Protein AF-A0A6C0F734-F1 (afdb_monomer_lite)

Secondary structure (DSSP, 8-state):
-HHHHHHHTT-B-S-GGG--EEETTS-EE---HHHHHHHHHHHHHHHHTT----EEEE-STTEEEEEEEEE-S-S--HHHHHHHHHHH-----EEEEESSSS-EEEEEEEEEEHHHHHHHHHHHHHHS-GGGGGGB--GGGTSEEEPTTPPPEETTEE----EEETTS-TTSPPPHHHHHHH--EEEE----------HHHHHHHHHHHHHHH-GGGGG---EEEEE-TTS-EEEEES--EETTTTEE-SS--EEEEE-TT-EEEEEE-------TT-SSS-TTT--PPPEEPPTT------

Organism: NCBI:txid1070528

Sequence (302 aa):
MFKKFCASNNLFTKNASTSTHLFMDGGILSVPNDKLVLFYHQYIQYINQGEQISLIEKLGHNCTMRFFLDIDNTNNIDDILTAANNIMKITTPYIYTSSDSNGFHIIYNVQFTCDECISTCKQIIDMLPIHRKHCIDISVYKTGIRMIYSDKFTNGSWQNRWYIPIKSSISDKLTLDDFRHSIVRIFTINTSLSSTSNSLTFHSDILKYLTKIHPKYSEISSIKIKSFNNGIKCLSVDSKFCTNINDEHKNNHVYFVINSHNELYQKCFSHNYKISGRIHCYCHQYKSKPIQLPKLLDVHSS

pLDDT: mean 85.81, std 15.39, range [26.2, 98.25]

Foldseek 3Di:
DLVVVCVVVVFFDPDPLQFFKAFLLGTTGRADPVCPVVNLVVVLVCLLVVDAGAMFGFAEQQFKWFQKWKFFDAQDCPLLLVLLCVLVVDNDWFKKQKPPGRIIMTTHRDIDGLVRNLVSLVSSLVSDDPVRSVGTDNCCNRTGGIQASHFDDDPNDTPRMGIDGPPDDPPDRDDPVRRVSRGTTDAGRPPPPDDDDDPPVLVVVVLVQVVVLPVVSVPWPDWAWDADRQRKIKTWTPFQQDPQLNGGDPPWGKIWIQHPQRWIWIATPDPPQDCPSGDPHDRNPDIGDTDHDDPVSPPPHD

InterPro domains:
  IPR056443 C962R-like, N-terminal AEP domain [PF23162] (20-152)

Structure (mmCIF, N/CA/C/O backbone):
data_AF-A0A6C0F734-F1
#
_entry.id   AF-A0A6C0F734-F1
#
loop_
_atom_site.group_PDB
_atom_site.id
_atom_site.type_symbol
_atom_site.label_atom_id
_atom_site.label_alt_id
_atom_site.label_comp_id
_atom_site.label_asym_id
_atom_site.label_entity_id
_atom_site.label_seq_id
_atom_site.pdbx_PDB_ins_code
_atom_site.Cartn_x
_atom_site.Cartn_y
_atom_site.Cartn_z
_atom_site.occupancy
_atom_site.B_iso_or_equiv
_atom_site.auth_seq_id
_atom_site.auth_comp_id
_atom_site.auth_asym_id
_atom_site.auth_atom_id
_atom_site.pdbx_PDB_model_num
ATOM 1 N N . MET A 1 1 ? 3.010 17.144 15.656 1.00 92.62 1 MET A N 1
ATOM 2 C CA . MET A 1 1 ? 1.608 16.971 16.083 1.00 92.62 1 MET A CA 1
ATOM 3 C C . MET A 1 1 ? 1.036 15.630 15.628 1.00 92.62 1 MET A C 1
ATOM 5 O O . MET A 1 1 ? 0.333 15.009 16.421 1.00 92.62 1 MET A O 1
ATOM 9 N N . PHE A 1 2 ? 1.407 15.104 14.461 1.00 97.56 2 PHE A N 1
ATOM 10 C CA . PHE A 1 2 ? 0.962 13.792 13.977 1.00 97.56 2 PHE A CA 1
ATOM 11 C C . PHE A 1 2 ? 1.272 12.626 14.936 1.00 97.56 2 PHE A C 1
ATOM 13 O O . PHE A 1 2 ? 0.398 11.810 15.233 1.00 97.56 2 PHE A O 1
ATOM 20 N N . LYS A 1 3 ? 2.477 12.576 15.526 1.00 97.00 3 LYS A N 1
ATOM 21 C CA . LYS A 1 3 ? 2.801 11.579 16.570 1.00 97.00 3 LYS A CA 1
ATOM 22 C C . LYS A 1 3 ? 1.892 11.688 17.798 1.00 97.00 3 LYS A C 1
ATOM 24 O O . LYS A 1 3 ? 1.482 10.668 18.343 1.00 97.00 3 LYS A O 1
ATOM 29 N N . LYS A 1 4 ? 1.527 12.907 18.215 1.00 97.00 4 LYS A N 1
ATOM 30 C CA . LYS A 1 4 ? 0.572 13.114 19.319 1.00 97.00 4 LYS A CA 1
ATOM 31 C C . LYS A 1 4 ? -0.813 12.588 18.937 1.00 97.00 4 LYS A C 1
ATOM 33 O O . LYS A 1 4 ? -1.408 11.869 19.727 1.00 97.00 4 LYS A O 1
ATOM 38 N N . PHE A 1 5 ? -1.278 12.857 17.713 1.00 97.69 5 PHE A N 1
ATOM 39 C CA . PHE A 1 5 ? -2.510 12.267 17.179 1.00 97.69 5 PHE A CA 1
ATOM 40 C C . PHE A 1 5 ? -2.473 10.728 17.221 1.00 97.69 5 PHE A C 1
ATOM 42 O O . PHE A 1 5 ? -3.423 10.108 17.704 1.00 97.69 5 PHE A O 1
ATOM 49 N N . CYS A 1 6 ? -1.366 10.110 16.793 1.00 97.50 6 CYS A N 1
ATOM 50 C CA . CYS A 1 6 ? -1.197 8.655 16.835 1.00 97.50 6 CYS A CA 1
ATOM 51 C C . CYS A 1 6 ? -1.266 8.102 18.268 1.00 97.50 6 CYS A C 1
ATOM 53 O O . CYS A 1 6 ? -1.892 7.066 18.498 1.00 97.50 6 CYS A O 1
ATOM 55 N N . ALA A 1 7 ? -0.661 8.801 19.234 1.00 96.00 7 ALA A N 1
ATOM 56 C CA . ALA A 1 7 ? -0.714 8.438 20.648 1.00 96.00 7 ALA A CA 1
ATOM 57 C C . ALA A 1 7 ? -2.136 8.542 21.209 1.00 96.00 7 ALA A C 1
ATOM 59 O O . ALA A 1 7 ? -2.642 7.563 21.751 1.00 96.00 7 ALA A O 1
ATOM 60 N N . SER A 1 8 ? -2.820 9.669 20.992 1.00 95.50 8 SER A N 1
ATOM 61 C CA . SER A 1 8 ? -4.198 9.881 21.457 1.00 95.50 8 SER A CA 1
ATOM 62 C C . SER A 1 8 ? -5.204 8.894 20.855 1.00 95.50 8 SER A C 1
ATOM 64 O O . SER A 1 8 ? -6.259 8.662 21.436 1.00 95.50 8 SER A O 1
ATOM 66 N N . ASN A 1 9 ? -4.885 8.289 19.706 1.00 91.94 9 ASN A N 1
ATOM 67 C CA . ASN A 1 9 ? -5.723 7.286 19.044 1.00 91.94 9 ASN A CA 1
ATOM 68 C C . ASN A 1 9 ? -5.302 5.835 19.325 1.00 91.94 9 ASN A C 1
ATOM 70 O O . ASN A 1 9 ? -5.865 4.919 18.713 1.00 91.94 9 ASN A O 1
ATOM 74 N N . ASN A 1 10 ? -4.363 5.616 20.255 1.00 92.75 10 ASN A N 1
ATOM 75 C CA . ASN A 1 10 ? -3.833 4.305 20.637 1.00 92.75 10 ASN A CA 1
ATOM 76 C C . ASN A 1 10 ? -3.264 3.512 19.446 1.00 92.75 10 ASN A C 1
ATOM 78 O O . ASN A 1 10 ? -3.512 2.316 19.318 1.00 92.75 10 ASN A O 1
ATOM 82 N N . LEU A 1 11 ? -2.539 4.186 18.546 1.00 94.44 11 LEU A N 1
ATOM 83 C CA . LEU A 1 11 ? -1.952 3.556 17.355 1.00 94.44 11 LEU A CA 1
ATOM 84 C C . LEU A 1 11 ? -0.531 3.031 17.592 1.00 94.44 11 LEU A C 1
ATOM 86 O O . LEU A 1 11 ? -0.046 2.213 16.815 1.00 94.44 11 LEU A O 1
ATOM 90 N N . PHE A 1 12 ? 0.163 3.489 18.637 1.00 96.38 12 PHE A N 1
ATOM 91 C CA . PHE A 1 12 ? 1.492 2.969 18.964 1.00 96.38 12 PHE A CA 1
ATOM 92 C C . PHE A 1 12 ? 1.418 1.532 19.470 1.00 96.38 12 PHE A C 1
ATOM 94 O O . PHE A 1 12 ? 0.533 1.163 20.237 1.00 96.38 12 PHE A O 1
ATOM 101 N N . THR A 1 13 ? 2.400 0.730 19.076 1.00 91.81 13 THR A N 1
ATOM 102 C CA . THR A 1 13 ? 2.546 -0.649 19.533 1.00 91.81 13 THR A CA 1
ATOM 103 C C . THR A 1 13 ? 3.997 -0.949 19.877 1.00 91.81 13 THR A C 1
ATOM 105 O O . THR A 1 13 ? 4.921 -0.367 19.313 1.00 91.81 13 THR A O 1
ATOM 108 N N . LYS A 1 14 ? 4.202 -1.895 20.795 1.00 90.50 14 LYS A N 1
ATOM 109 C CA . LYS A 1 14 ? 5.511 -2.525 21.026 1.00 90.50 14 LYS A CA 1
ATOM 110 C C . LYS A 1 14 ? 5.681 -3.807 20.209 1.00 90.50 14 LYS A C 1
ATOM 112 O O . LYS A 1 14 ? 6.783 -4.333 20.117 1.00 90.50 14 LYS A O 1
ATOM 117 N N . ASN A 1 15 ? 4.597 -4.318 19.623 1.00 85.88 15 ASN A N 1
ATOM 118 C CA . ASN A 1 15 ? 4.615 -5.568 18.885 1.00 85.88 15 ASN A CA 1
ATOM 119 C C . ASN A 1 15 ? 4.979 -5.330 17.412 1.00 85.88 15 ASN A C 1
ATOM 121 O O . ASN A 1 15 ? 4.160 -4.873 16.608 1.00 85.88 15 ASN A O 1
ATOM 125 N N . ALA A 1 16 ? 6.214 -5.689 17.060 1.00 83.06 16 ALA A N 1
ATOM 126 C CA . ALA A 1 16 ? 6.728 -5.574 15.703 1.00 83.06 16 ALA A CA 1
ATOM 127 C C . ALA A 1 16 ? 5.986 -6.472 14.695 1.00 83.06 16 ALA A C 1
ATOM 129 O O . ALA A 1 16 ? 5.882 -6.089 13.529 1.00 83.06 16 ALA A O 1
ATOM 130 N N . SER A 1 17 ? 5.433 -7.621 15.106 1.00 79.62 17 SER A N 1
ATOM 131 C CA . SER A 1 17 ? 4.771 -8.554 14.178 1.00 79.62 17 SER A CA 1
ATOM 132 C C . SER A 1 17 ? 3.419 -8.043 13.678 1.00 79.62 17 SER A C 1
ATOM 134 O O . SER A 1 17 ? 3.025 -8.343 12.555 1.00 79.62 17 SER A O 1
ATOM 136 N N . THR A 1 18 ? 2.741 -7.222 14.482 1.00 81.50 18 THR A N 1
ATOM 137 C CA . THR A 1 18 ? 1.454 -6.592 14.138 1.00 81.50 18 THR A CA 1
ATOM 138 C C . THR A 1 18 ? 1.611 -5.181 13.582 1.00 81.50 18 THR A C 1
ATOM 140 O O . THR A 1 18 ? 0.622 -4.493 13.348 1.00 81.50 18 THR A O 1
ATOM 143 N N . SER A 1 19 ? 2.844 -4.695 13.450 1.00 90.44 19 SER A N 1
ATOM 144 C CA . SER A 1 19 ? 3.074 -3.319 13.032 1.00 90.44 19 SER A CA 1
ATOM 145 C C . SER A 1 19 ? 2.762 -3.108 11.551 1.00 90.44 19 SER A C 1
ATOM 147 O O . SER A 1 19 ? 2.947 -3.983 10.707 1.00 90.44 19 SER A O 1
ATOM 149 N N . THR A 1 20 ? 2.250 -1.922 11.256 1.00 92.75 20 THR A N 1
ATOM 150 C CA . THR A 1 20 ? 1.790 -1.496 9.926 1.00 92.75 20 THR A CA 1
ATOM 151 C C . THR A 1 20 ? 2.600 -0.323 9.403 1.00 92.75 20 THR A C 1
ATOM 153 O O . THR A 1 20 ? 2.735 -0.184 8.196 1.00 92.75 20 THR A O 1
ATOM 156 N N . HIS A 1 21 ? 3.163 0.494 10.298 1.00 96.06 21 HIS A N 1
ATOM 157 C CA . HIS A 1 21 ? 4.002 1.631 9.944 1.00 96.06 21 HIS A CA 1
ATOM 158 C C . HIS A 1 21 ? 5.151 1.778 10.943 1.00 96.06 21 HIS A C 1
ATOM 160 O O . HIS A 1 21 ? 5.034 1.380 12.109 1.00 96.06 21 HIS A O 1
ATOM 166 N N . LEU A 1 22 ? 6.253 2.359 10.483 1.00 96.50 22 LEU A N 1
ATOM 167 C CA . LEU A 1 22 ? 7.452 2.622 11.272 1.00 96.50 22 LEU A CA 1
ATOM 168 C C . LEU A 1 22 ? 7.836 4.089 11.140 1.00 96.50 22 LEU A C 1
ATOM 170 O O . LEU A 1 22 ? 7.892 4.614 10.033 1.00 96.50 22 LEU A O 1
ATOM 174 N N . PHE A 1 23 ? 8.138 4.732 12.260 1.00 97.38 23 PHE A N 1
ATOM 175 C CA . PHE A 1 23 ? 8.776 6.038 12.244 1.00 97.38 23 PHE A CA 1
ATOM 176 C C . PHE A 1 23 ? 10.289 5.876 12.087 1.00 97.38 23 PHE A C 1
ATOM 178 O O . PHE A 1 23 ? 10.897 5.080 12.807 1.00 97.38 23 PHE A O 1
ATOM 185 N N . MET A 1 24 ? 10.909 6.631 11.176 1.00 95.75 24 MET A N 1
ATOM 186 C CA . MET A 1 24 ? 12.366 6.556 10.968 1.00 95.75 24 MET A CA 1
ATOM 187 C C . MET A 1 24 ? 13.144 7.194 12.126 1.00 95.75 24 MET A C 1
ATOM 189 O O . MET A 1 24 ? 14.261 6.785 12.425 1.00 95.75 24 MET A O 1
ATOM 193 N N . ASP A 1 25 ? 12.535 8.158 12.813 1.00 94.38 25 ASP A N 1
ATOM 194 C CA . ASP A 1 25 ? 13.024 8.775 14.051 1.00 94.38 25 ASP A CA 1
ATOM 195 C C . ASP A 1 25 ? 12.573 8.017 15.319 1.00 94.38 25 ASP A C 1
ATOM 197 O O . ASP A 1 25 ? 12.659 8.533 16.433 1.00 94.38 25 ASP A O 1
ATOM 201 N N . GLY A 1 26 ? 12.084 6.784 15.163 1.00 92.50 26 GLY A N 1
ATOM 202 C CA . GLY A 1 26 ? 11.700 5.905 16.261 1.00 92.50 26 GLY A CA 1
ATOM 203 C C . GLY A 1 26 ? 10.207 5.935 16.593 1.00 92.50 26 GLY A C 1
ATOM 204 O O . GLY A 1 26 ? 9.549 6.979 16.659 1.00 92.50 26 GLY A O 1
ATOM 205 N N . GLY A 1 27 ? 9.670 4.739 16.835 1.00 94.44 27 GLY A N 1
ATOM 206 C CA . GLY A 1 27 ? 8.254 4.495 17.091 1.00 94.44 27 GLY A CA 1
ATOM 207 C C . GLY A 1 27 ? 7.658 3.519 16.081 1.00 94.44 27 GLY A C 1
ATOM 208 O O . GLY A 1 27 ? 8.001 3.520 14.902 1.00 94.44 27 GLY A O 1
ATOM 209 N N . ILE A 1 28 ? 6.757 2.667 16.556 1.00 95.75 28 ILE A N 1
ATOM 210 C CA . ILE A 1 28 ? 6.129 1.614 15.758 1.00 95.75 28 ILE A CA 1
ATOM 211 C C . ILE A 1 28 ? 4.619 1.767 15.902 1.00 95.75 28 ILE A C 1
ATOM 213 O O . ILE A 1 28 ? 4.116 1.912 17.019 1.00 95.75 28 ILE A O 1
ATOM 217 N N . LEU A 1 29 ? 3.898 1.733 14.781 1.00 96.12 29 LEU A N 1
ATOM 218 C CA . LEU A 1 29 ? 2.445 1.862 14.759 1.00 96.12 29 LEU A CA 1
ATOM 219 C C . LEU A 1 29 ? 1.768 0.569 14.303 1.00 96.12 29 LEU A C 1
ATOM 221 O O . LEU A 1 29 ? 2.202 -0.083 13.352 1.00 96.12 29 LEU A O 1
ATOM 225 N N . SER A 1 30 ? 0.645 0.246 14.933 1.00 92.94 30 SER A N 1
ATOM 226 C CA . SER A 1 30 ? -0.363 -0.682 14.431 1.00 92.94 30 SER A CA 1
ATOM 227 C C . SER A 1 30 ? -1.627 0.127 14.169 1.00 92.94 30 SER A C 1
ATOM 229 O O . SER A 1 30 ? -2.250 0.616 15.109 1.00 92.94 30 SER A O 1
ATOM 231 N N . VAL A 1 31 ? -1.963 0.330 12.895 1.00 87.94 31 VAL A N 1
ATOM 232 C CA . VAL A 1 31 ? -3.137 1.096 12.475 1.00 87.94 31 VAL A CA 1
ATOM 233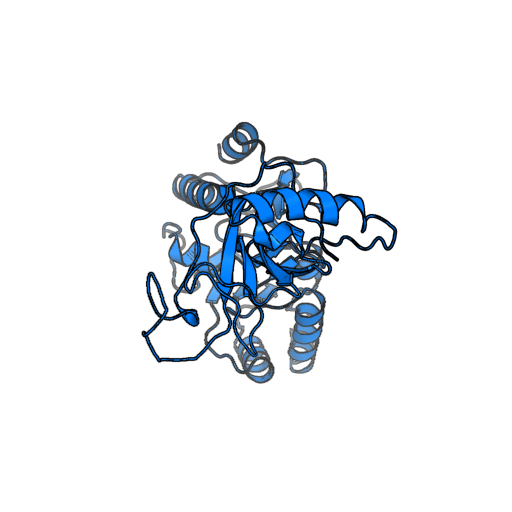 C C . VAL A 1 31 ? -4.231 0.106 12.069 1.00 87.94 31 VAL A C 1
ATOM 235 O O . VAL A 1 31 ? -4.086 -0.566 11.047 1.00 87.94 31 VAL A O 1
ATOM 238 N N . PRO A 1 32 ? -5.311 -0.020 12.859 1.00 80.12 32 PRO A N 1
ATOM 239 C CA . PRO A 1 32 ? -6.442 -0.880 12.527 1.00 80.12 32 PRO A CA 1
ATOM 240 C C . PRO A 1 32 ? -7.165 -0.434 11.252 1.00 80.12 32 PRO A C 1
ATOM 242 O O . PRO A 1 32 ? -7.222 0.760 10.952 1.00 80.12 32 PRO A O 1
ATOM 245 N N . ASN A 1 33 ? -7.781 -1.381 10.539 1.00 73.38 33 ASN A N 1
ATOM 246 C CA . ASN A 1 33 ? -8.467 -1.110 9.269 1.00 73.38 33 ASN A CA 1
ATOM 247 C C . ASN A 1 33 ? -9.580 -0.054 9.388 1.00 73.38 33 ASN A C 1
ATOM 249 O O . ASN A 1 33 ? -9.725 0.784 8.503 1.00 73.38 33 ASN A O 1
ATOM 253 N N . ASP A 1 34 ? -10.329 -0.051 10.491 1.00 74.25 34 ASP A N 1
ATOM 254 C CA . ASP A 1 34 ? -11.385 0.926 10.783 1.00 74.25 34 ASP A CA 1
ATOM 255 C C . ASP A 1 34 ? -10.844 2.342 11.046 1.00 74.25 34 ASP A C 1
ATOM 257 O O . ASP A 1 34 ? -11.580 3.320 10.923 1.00 74.25 34 ASP A O 1
ATOM 261 N N . LYS A 1 35 ? -9.548 2.469 11.354 1.00 79.38 35 LYS A N 1
ATOM 262 C CA . LYS A 1 35 ? -8.867 3.750 11.581 1.00 79.38 35 LYS A CA 1
ATOM 263 C C . LYS A 1 35 ? -7.983 4.196 10.417 1.00 79.38 35 LYS A C 1
ATOM 265 O O . LYS A 1 35 ? -7.510 5.330 10.455 1.00 79.38 35 LYS A O 1
ATOM 270 N N . LEU A 1 36 ? -7.771 3.367 9.387 1.00 83.31 36 LEU A N 1
ATOM 271 C CA . LEU A 1 36 ? -6.872 3.680 8.264 1.00 83.31 36 LEU A CA 1
ATOM 272 C C . LEU A 1 36 ? -7.260 4.974 7.548 1.00 83.31 36 LEU A C 1
ATOM 274 O O . LEU A 1 36 ? -6.415 5.839 7.351 1.00 83.31 36 LEU A O 1
ATOM 278 N N . VAL A 1 37 ? -8.543 5.143 7.220 1.00 80.69 37 VAL A N 1
ATOM 279 C CA . VAL A 1 37 ? -9.026 6.351 6.530 1.00 80.69 37 VAL A CA 1
ATOM 280 C C . VAL A 1 37 ? -8.721 7.601 7.358 1.00 80.69 37 VAL A C 1
ATOM 282 O O . VAL A 1 37 ? -8.119 8.544 6.851 1.00 80.69 37 VAL A O 1
ATOM 285 N N . LEU A 1 38 ? -9.056 7.591 8.652 1.00 87.00 38 LEU A N 1
ATOM 286 C CA . LEU A 1 38 ? -8.769 8.711 9.551 1.00 87.00 38 LEU A CA 1
ATOM 287 C C . LEU A 1 38 ? -7.260 8.974 9.677 1.00 87.00 38 LEU A C 1
ATOM 289 O O . LEU A 1 38 ? -6.833 10.125 9.632 1.00 87.00 38 LEU A O 1
ATOM 293 N N . PHE A 1 39 ? -6.457 7.919 9.815 1.00 93.38 39 PHE A N 1
ATOM 294 C CA . PHE A 1 39 ? -5.001 8.009 9.893 1.00 93.38 39 PHE A CA 1
ATOM 295 C C . PHE A 1 39 ? -4.405 8.685 8.652 1.00 93.38 39 PHE A C 1
ATOM 297 O O . PHE A 1 39 ? -3.601 9.606 8.7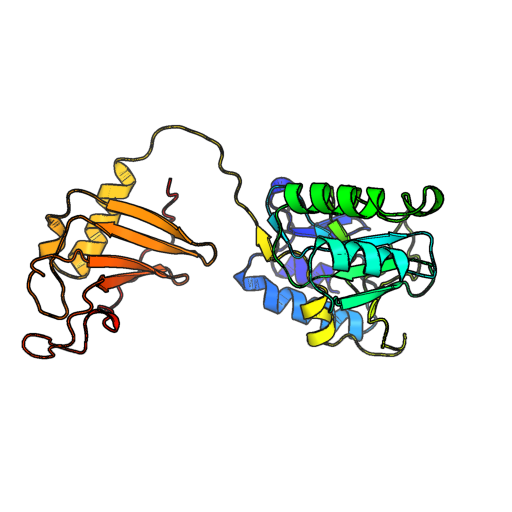87 1.00 93.38 39 PHE A O 1
ATOM 304 N N . TYR A 1 40 ? -4.855 8.293 7.459 1.00 92.81 40 TYR A N 1
ATOM 305 C CA . TYR A 1 40 ? -4.421 8.872 6.189 1.00 92.81 40 TYR A CA 1
ATOM 306 C C . TYR A 1 40 ? -4.849 10.329 6.021 1.00 92.81 40 TYR A C 1
ATOM 308 O O . TYR A 1 40 ? -4.026 11.167 5.659 1.00 92.81 40 TYR A O 1
ATOM 316 N N . HIS A 1 41 ? -6.099 10.661 6.355 1.00 91.25 41 HIS A N 1
ATOM 317 C CA . HIS A 1 41 ? -6.561 12.050 6.345 1.00 91.25 41 HIS A CA 1
ATOM 318 C C . HIS A 1 41 ? -5.708 12.937 7.253 1.00 91.25 41 HIS A C 1
ATOM 320 O O . HIS A 1 41 ? -5.330 14.037 6.853 1.00 91.25 41 HIS A O 1
ATOM 326 N N . GLN A 1 42 ? -5.364 12.451 8.448 1.00 96.88 42 GLN A N 1
ATOM 327 C CA . GLN A 1 42 ? -4.538 13.216 9.375 1.00 96.88 42 GLN A CA 1
ATOM 328 C C . GLN A 1 42 ? -3.089 13.322 8.918 1.00 96.88 42 GLN A C 1
ATOM 330 O O . GLN A 1 42 ? -2.507 14.397 9.018 1.00 96.88 42 GLN A O 1
ATOM 335 N N . TYR A 1 43 ? -2.520 12.255 8.357 1.00 97.81 43 TYR A N 1
ATOM 336 C CA . TYR A 1 43 ? -1.193 12.310 7.751 1.00 97.81 43 TYR A CA 1
ATOM 337 C C . TYR A 1 43 ? -1.116 13.420 6.691 1.00 97.81 43 TYR A C 1
ATOM 339 O O . TYR A 1 43 ? -0.288 14.321 6.804 1.00 97.81 43 TYR A O 1
ATOM 347 N N . ILE A 1 44 ? -2.043 13.413 5.726 1.00 96.12 44 ILE A N 1
ATOM 348 C CA . ILE A 1 44 ? -2.116 14.421 4.657 1.00 96.12 44 ILE A CA 1
ATOM 349 C C . ILE A 1 44 ? -2.300 15.826 5.238 1.00 96.12 44 ILE A C 1
ATOM 351 O O . ILE A 1 44 ? -1.636 16.769 4.809 1.00 96.12 44 ILE A O 1
ATOM 355 N N . GLN A 1 45 ? -3.193 15.979 6.220 1.00 96.62 45 GLN A N 1
ATOM 356 C CA . GLN A 1 45 ? -3.454 17.264 6.858 1.00 96.62 45 GLN A CA 1
ATOM 357 C C . GLN A 1 45 ? -2.185 17.846 7.493 1.00 96.62 45 GLN A C 1
ATOM 359 O O . GLN A 1 45 ? -1.871 19.006 7.237 1.00 96.62 45 GLN A O 1
ATOM 364 N N . TYR A 1 46 ? -1.456 17.065 8.293 1.00 97.81 46 TYR A N 1
ATOM 365 C CA . TYR A 1 46 ? -0.256 17.552 8.978 1.00 97.81 46 TYR A CA 1
ATOM 366 C C . TYR A 1 46 ? 0.914 17.798 8.016 1.00 97.81 46 TYR A C 1
ATOM 368 O O . TYR A 1 46 ? 1.595 18.813 8.165 1.00 97.81 46 TYR A O 1
ATOM 376 N N . ILE A 1 47 ? 1.094 16.963 6.984 1.00 96.69 47 ILE A N 1
ATOM 377 C CA . ILE A 1 47 ? 2.048 17.235 5.893 1.00 96.69 47 ILE A CA 1
ATOM 378 C C . ILE A 1 47 ? 1.748 18.592 5.244 1.00 96.69 47 ILE A C 1
ATOM 380 O O . ILE A 1 47 ? 2.622 19.449 5.148 1.00 96.69 47 ILE A O 1
ATOM 384 N N . ASN A 1 48 ? 0.490 18.836 4.867 1.00 96.06 48 ASN A N 1
ATOM 385 C CA . ASN A 1 48 ? 0.083 20.082 4.212 1.00 96.06 48 ASN A CA 1
ATOM 386 C C . ASN A 1 48 ? 0.130 21.314 5.133 1.00 96.06 48 ASN A C 1
ATOM 388 O O . ASN A 1 48 ? 0.048 22.442 4.648 1.00 96.06 48 ASN A O 1
ATOM 392 N N . GLN A 1 49 ? 0.245 21.113 6.448 1.00 96.19 49 GLN A N 1
ATOM 393 C CA . GLN A 1 49 ? 0.502 22.164 7.438 1.00 96.19 49 GLN A CA 1
ATOM 394 C C . GLN A 1 49 ? 2.003 22.435 7.643 1.00 96.19 49 GLN A C 1
ATOM 396 O O . GLN A 1 49 ? 2.356 23.299 8.442 1.00 96.19 49 GLN A O 1
ATOM 401 N N . GLY A 1 50 ? 2.879 21.723 6.928 1.00 94.50 50 GLY A N 1
ATOM 402 C CA . GLY A 1 50 ? 4.331 21.865 7.013 1.00 94.50 50 GLY A CA 1
ATOM 403 C C . GLY A 1 50 ? 4.976 21.046 8.132 1.00 94.50 50 GLY A C 1
ATOM 404 O O . GLY A 1 50 ? 6.128 21.299 8.479 1.00 94.50 50 GLY A O 1
ATOM 405 N N . GLU A 1 51 ? 4.269 20.080 8.730 1.00 96.25 51 GLU A N 1
ATOM 406 C CA . GLU A 1 51 ? 4.887 19.193 9.715 1.00 96.25 51 GLU A CA 1
ATOM 407 C C . GLU A 1 51 ? 5.854 18.215 9.030 1.00 96.25 51 GLU A C 1
ATOM 409 O O . GLU A 1 51 ? 5.463 17.462 8.141 1.00 96.25 51 GLU A O 1
ATOM 414 N N . GLN A 1 52 ? 7.104 18.167 9.500 1.00 95.50 52 GLN A N 1
ATOM 415 C CA . GLN A 1 52 ? 8.056 17.127 9.109 1.00 95.50 52 GLN A CA 1
ATOM 416 C C . GLN A 1 52 ? 7.686 15.790 9.760 1.00 95.50 52 GLN A C 1
ATOM 418 O O . GLN A 1 52 ? 7.650 15.654 10.986 1.00 95.50 52 GLN A O 1
ATOM 423 N N . ILE A 1 53 ? 7.416 14.786 8.926 1.00 97.50 53 ILE A N 1
ATOM 424 C CA . ILE A 1 53 ? 7.034 13.436 9.348 1.00 97.50 53 ILE A CA 1
ATOM 425 C C . ILE A 1 53 ? 7.935 12.432 8.628 1.00 97.50 53 ILE A C 1
ATOM 427 O O . ILE A 1 53 ? 8.030 12.475 7.404 1.00 97.50 53 ILE A O 1
ATOM 431 N N . SER A 1 54 ? 8.546 11.496 9.363 1.00 97.06 54 SER A N 1
ATOM 432 C CA . SER A 1 54 ? 9.365 10.407 8.806 1.00 97.06 54 SER A CA 1
ATOM 433 C C . SER A 1 54 ? 8.721 9.040 9.055 1.00 97.06 54 SER A C 1
ATOM 435 O O . SER A 1 54 ? 8.806 8.466 10.135 1.00 97.06 54 SER A O 1
ATOM 437 N N . LEU A 1 55 ? 8.025 8.512 8.057 1.00 97.94 55 LEU A N 1
ATOM 438 C CA . LEU A 1 55 ? 7.086 7.411 8.169 1.00 97.94 55 LEU A CA 1
ATOM 439 C C . LEU A 1 55 ? 7.252 6.452 6.990 1.00 97.94 55 LEU A C 1
ATOM 441 O O . LEU A 1 55 ? 7.282 6.832 5.818 1.00 97.94 55 LEU A O 1
ATOM 445 N N . ILE A 1 56 ? 7.351 5.181 7.341 1.00 97.56 56 ILE A N 1
ATOM 446 C CA . ILE A 1 56 ? 7.466 4.047 6.438 1.00 97.56 56 ILE A CA 1
ATOM 447 C C . ILE A 1 56 ? 6.191 3.223 6.572 1.00 97.56 56 ILE A C 1
ATOM 449 O O . ILE A 1 56 ? 5.770 2.898 7.684 1.00 97.56 56 ILE A O 1
ATOM 453 N N . GLU A 1 57 ? 5.607 2.844 5.444 1.00 96.00 57 GLU A N 1
ATOM 454 C CA . GLU A 1 57 ? 4.578 1.817 5.371 1.00 96.00 57 GLU A CA 1
ATOM 455 C C . GLU A 1 57 ? 5.252 0.442 5.459 1.00 96.00 57 GLU A C 1
ATOM 457 O O . GLU A 1 57 ? 6.039 0.064 4.592 1.00 96.00 57 GLU A O 1
ATOM 462 N N . LYS A 1 58 ? 5.001 -0.296 6.546 1.00 94.25 58 LYS A N 1
ATOM 463 C CA . LYS A 1 58 ? 5.716 -1.538 6.863 1.00 94.25 58 LYS A CA 1
ATOM 464 C C . LYS A 1 58 ? 5.173 -2.718 6.064 1.00 94.25 58 LYS A C 1
ATOM 466 O O . LYS A 1 58 ? 3.970 -3.003 6.079 1.00 94.25 58 LYS A O 1
ATOM 471 N N . LEU A 1 59 ? 6.091 -3.470 5.473 1.00 91.88 59 LEU A N 1
ATOM 472 C CA . LEU A 1 59 ? 5.813 -4.640 4.646 1.00 91.88 59 LEU A CA 1
ATOM 473 C C . LEU A 1 59 ? 6.324 -5.931 5.301 1.00 91.88 59 LEU A C 1
ATOM 475 O O . LEU A 1 59 ? 6.827 -5.926 6.428 1.00 91.88 59 LEU A O 1
ATOM 479 N N . GLY A 1 60 ? 6.131 -7.053 4.612 1.00 84.19 60 GLY A N 1
ATOM 480 C CA . GLY A 1 60 ? 6.635 -8.363 5.007 1.00 84.19 60 GLY A CA 1
ATOM 481 C C . GLY A 1 60 ? 5.762 -9.505 4.496 1.00 84.19 60 GLY A C 1
ATOM 482 O O . GLY A 1 60 ? 4.754 -9.296 3.827 1.00 84.19 60 GLY A O 1
ATOM 483 N N . HIS A 1 61 ? 6.110 -10.734 4.879 1.00 80.75 61 HIS A N 1
ATOM 484 C CA . HIS A 1 61 ? 5.351 -11.939 4.504 1.00 80.75 61 HIS A CA 1
ATOM 485 C C . HIS A 1 61 ? 3.926 -11.970 5.081 1.00 80.75 61 HIS A C 1
ATOM 487 O O . HIS A 1 61 ? 3.072 -12.699 4.590 1.00 80.75 61 HIS A O 1
ATOM 493 N N . ASN A 1 62 ? 3.649 -11.139 6.087 1.00 74.12 62 ASN A N 1
ATOM 494 C CA . ASN A 1 62 ? 2.343 -11.031 6.730 1.00 74.12 62 ASN A CA 1
ATOM 495 C C . ASN A 1 62 ? 1.467 -9.944 6.081 1.00 74.12 62 ASN A C 1
ATOM 497 O O . ASN A 1 62 ? 0.617 -9.364 6.754 1.00 74.12 62 ASN A O 1
ATOM 501 N N . CYS A 1 63 ? 1.672 -9.587 4.812 1.00 77.50 63 CYS A N 1
ATOM 502 C CA . CYS A 1 63 ? 0.740 -8.736 4.076 1.00 77.50 63 CYS A CA 1
ATOM 503 C C . CYS A 1 63 ? 0.710 -9.046 2.577 1.00 77.50 63 CYS A C 1
ATOM 505 O O . CYS A 1 63 ? 1.681 -9.525 1.996 1.00 77.50 63 CYS A O 1
ATOM 507 N N . THR A 1 64 ? -0.428 -8.748 1.952 1.00 84.12 64 THR A N 1
ATOM 508 C CA . THR A 1 64 ? -0.503 -8.542 0.504 1.00 84.12 64 THR A CA 1
ATOM 509 C C . THR A 1 64 ? -0.336 -7.059 0.211 1.00 84.12 64 THR A C 1
ATOM 511 O O . THR A 1 64 ? -0.852 -6.208 0.948 1.00 84.12 64 THR A O 1
ATOM 514 N N . MET A 1 65 ? 0.340 -6.749 -0.885 1.00 92.00 65 MET A N 1
ATOM 515 C CA . MET A 1 65 ? 0.688 -5.390 -1.280 1.00 92.00 65 MET A CA 1
ATOM 516 C C . MET A 1 65 ? 0.453 -5.169 -2.770 1.00 92.00 65 MET A C 1
ATOM 518 O O . MET A 1 65 ? 0.335 -6.121 -3.534 1.00 92.00 65 MET A O 1
ATOM 522 N N . ARG A 1 66 ? 0.374 -3.911 -3.190 1.00 94.06 66 ARG A N 1
ATOM 523 C CA . ARG A 1 66 ? 0.567 -3.532 -4.583 1.00 94.06 66 ARG A CA 1
ATOM 524 C C . ARG A 1 66 ? 2.005 -3.842 -4.969 1.00 94.06 66 ARG A C 1
ATOM 526 O O . ARG A 1 66 ? 2.903 -3.592 -4.170 1.00 94.06 66 ARG A O 1
ATOM 533 N N . PHE A 1 67 ? 2.227 -4.367 -6.166 1.00 96.75 67 PHE A N 1
ATOM 534 C CA . PHE A 1 67 ? 3.584 -4.512 -6.678 1.00 96.75 67 PHE A CA 1
ATOM 535 C C . PHE A 1 67 ? 4.232 -3.130 -6.835 1.00 96.75 67 PHE A C 1
ATOM 537 O O . PHE A 1 67 ? 3.611 -2.212 -7.376 1.00 96.75 67 PHE A O 1
ATOM 544 N N . PHE A 1 68 ? 5.470 -2.972 -6.370 1.00 98.06 68 PHE A N 1
ATOM 545 C CA . PHE A 1 68 ? 6.192 -1.711 -6.493 1.00 98.06 68 PHE A CA 1
ATOM 546 C C . PHE A 1 68 ? 7.693 -1.915 -6.716 1.00 98.06 68 PHE A C 1
ATOM 548 O O . PHE A 1 68 ? 8.236 -3.002 -6.555 1.00 98.06 68 PHE A O 1
ATOM 555 N N . LEU A 1 69 ? 8.389 -0.859 -7.103 1.00 98.25 69 LEU A N 1
ATOM 556 C CA . LEU A 1 69 ? 9.840 -0.834 -7.188 1.00 98.25 69 LEU A CA 1
ATOM 557 C C . LEU A 1 69 ? 10.331 0.390 -6.424 1.00 98.25 69 LEU A C 1
ATOM 559 O O . LEU A 1 69 ? 9.862 1.498 -6.696 1.00 98.25 69 LEU A O 1
ATOM 563 N N . ASP A 1 70 ? 11.245 0.175 -5.480 1.00 97.69 70 ASP A N 1
ATOM 564 C CA . ASP A 1 70 ? 12.051 1.244 -4.895 1.00 97.69 70 ASP A CA 1
ATOM 565 C C . ASP A 1 70 ? 13.361 1.318 -5.677 1.00 97.69 70 ASP A C 1
ATOM 567 O O . ASP A 1 70 ? 14.120 0.344 -5.738 1.00 97.69 70 ASP A O 1
ATOM 571 N N . ILE A 1 71 ? 13.545 2.431 -6.375 1.00 97.38 71 ILE A N 1
ATOM 572 C CA . ILE A 1 71 ? 14.657 2.666 -7.283 1.00 97.38 71 ILE A CA 1
ATOM 573 C C . ILE A 1 71 ? 15.576 3.704 -6.662 1.00 97.38 71 ILE A C 1
ATOM 575 O O . ILE A 1 71 ? 15.127 4.795 -6.327 1.00 97.38 71 ILE A O 1
ATOM 579 N N . ASP A 1 72 ? 16.867 3.407 -6.622 1.00 93.69 72 ASP A N 1
ATOM 580 C CA . ASP A 1 72 ? 17.913 4.315 -6.175 1.00 93.69 72 ASP A CA 1
ATOM 581 C C . ASP A 1 72 ? 19.014 4.476 -7.237 1.00 93.69 72 ASP A C 1
ATOM 583 O O . ASP A 1 72 ? 19.198 3.657 -8.142 1.00 93.69 72 ASP A O 1
ATOM 587 N N . ASN A 1 73 ? 19.807 5.538 -7.078 1.00 90.00 73 ASN A N 1
ATOM 588 C CA . ASN A 1 73 ? 21.038 5.810 -7.826 1.00 90.00 73 ASN A CA 1
ATOM 589 C C . ASN A 1 73 ? 20.865 5.966 -9.346 1.00 90.00 73 ASN A C 1
ATOM 591 O O . ASN A 1 73 ? 21.788 5.691 -10.113 1.00 90.00 73 ASN A O 1
ATOM 595 N N . THR A 1 74 ? 19.712 6.448 -9.813 1.00 92.25 74 THR A N 1
ATOM 596 C CA . THR A 1 74 ? 19.529 6.774 -11.231 1.00 92.25 74 THR A CA 1
ATOM 597 C C . THR A 1 74 ? 18.544 7.906 -11.495 1.00 92.25 74 THR A C 1
ATOM 599 O O . THR A 1 74 ? 17.632 8.135 -10.716 1.00 92.25 74 THR A O 1
ATOM 602 N N . ASN A 1 75 ? 18.744 8.629 -12.595 1.00 90.38 75 ASN A N 1
ATOM 603 C CA . ASN A 1 75 ? 17.867 9.687 -13.094 1.00 90.38 75 ASN A CA 1
ATOM 604 C C . ASN A 1 75 ? 16.981 9.240 -14.274 1.00 90.38 75 ASN A C 1
ATOM 606 O O . ASN A 1 75 ? 16.144 10.014 -14.727 1.00 90.38 75 ASN A O 1
ATOM 610 N N . ASN A 1 76 ? 17.168 8.021 -14.787 1.00 92.75 76 ASN A N 1
ATOM 611 C CA . ASN A 1 76 ? 16.379 7.450 -15.875 1.00 92.75 76 ASN A CA 1
ATOM 612 C C . ASN A 1 76 ? 15.826 6.093 -15.420 1.00 92.75 76 ASN A C 1
ATOM 614 O O . ASN A 1 76 ? 16.549 5.295 -14.821 1.00 92.75 76 ASN A O 1
ATOM 618 N N . ILE A 1 77 ? 14.547 5.839 -15.695 1.00 95.94 77 ILE A N 1
ATOM 619 C CA . ILE A 1 77 ? 13.842 4.604 -15.326 1.00 95.94 77 ILE A CA 1
ATOM 620 C C . ILE A 1 77 ? 13.232 3.878 -16.532 1.00 95.94 77 ILE A C 1
ATOM 622 O O . ILE A 1 77 ? 12.476 2.932 -16.344 1.00 95.94 77 ILE A O 1
ATOM 626 N N . ASP A 1 78 ? 13.527 4.294 -17.762 1.00 96.12 78 ASP A N 1
ATOM 627 C CA . ASP A 1 78 ? 12.864 3.809 -18.979 1.00 96.12 78 ASP A CA 1
ATOM 628 C C . ASP A 1 78 ? 13.123 2.320 -19.230 1.00 96.12 78 ASP A C 1
ATOM 630 O O . ASP A 1 78 ? 12.207 1.571 -19.576 1.00 96.12 78 ASP A O 1
ATOM 634 N N . ASP A 1 79 ? 14.357 1.862 -19.018 1.00 96.19 79 ASP A N 1
ATOM 635 C CA . ASP A 1 79 ? 14.734 0.450 -19.129 1.00 96.19 79 ASP A CA 1
ATOM 636 C C . ASP A 1 79 ? 14.068 -0.404 -18.036 1.00 96.19 79 ASP A C 1
ATOM 638 O O . ASP A 1 79 ? 13.555 -1.487 -18.322 1.00 96.19 79 ASP A O 1
ATOM 642 N N . ILE A 1 80 ? 13.993 0.120 -16.809 1.00 97.56 80 ILE A N 1
ATOM 643 C CA . ILE A 1 80 ? 13.303 -0.493 -15.667 1.00 97.56 80 ILE A CA 1
ATOM 644 C C . ILE A 1 80 ? 11.803 -0.608 -15.939 1.00 97.56 80 ILE A C 1
ATOM 646 O O . ILE A 1 80 ? 11.231 -1.683 -15.759 1.00 97.56 80 ILE A O 1
ATOM 650 N N . LEU A 1 81 ? 11.165 0.465 -16.412 1.00 97.38 81 LEU A N 1
ATOM 651 C CA . LEU A 1 81 ? 9.757 0.467 -16.803 1.00 97.38 81 LEU A CA 1
ATOM 652 C C . LEU A 1 81 ? 9.509 -0.508 -17.951 1.00 97.38 81 LEU A C 1
ATOM 654 O O . LEU A 1 81 ? 8.548 -1.268 -17.906 1.00 97.38 81 LEU A O 1
ATOM 658 N N . THR A 1 82 ? 10.385 -0.540 -18.954 1.00 97.00 82 THR A N 1
ATOM 659 C CA . THR A 1 82 ? 10.271 -1.471 -20.083 1.00 97.00 82 THR A CA 1
ATOM 660 C C . THR A 1 82 ? 10.338 -2.922 -19.609 1.00 97.00 82 THR A C 1
ATOM 662 O O . THR A 1 82 ? 9.471 -3.724 -19.958 1.00 97.00 82 THR A O 1
ATOM 665 N N . ALA A 1 83 ? 11.322 -3.268 -18.774 1.00 97.25 83 ALA A N 1
ATOM 666 C CA . ALA A 1 83 ? 11.455 -4.605 -18.200 1.00 97.25 83 ALA A CA 1
ATOM 667 C C . ALA A 1 83 ? 10.239 -4.983 -17.334 1.00 97.25 83 ALA A C 1
ATOM 669 O O . ALA A 1 83 ? 9.640 -6.043 -17.529 1.00 97.25 83 ALA A O 1
ATOM 670 N N . ALA A 1 84 ? 9.823 -4.090 -16.432 1.00 97.06 84 ALA A N 1
ATOM 671 C CA . ALA A 1 84 ? 8.672 -4.299 -15.560 1.00 97.06 84 ALA A CA 1
ATOM 672 C C . ALA A 1 84 ? 7.369 -4.473 -16.352 1.00 97.06 84 ALA A C 1
ATOM 674 O O . ALA A 1 84 ? 6.651 -5.446 -16.134 1.00 97.06 84 ALA A O 1
ATOM 675 N N . ASN A 1 85 ? 7.094 -3.604 -17.325 1.00 94.50 85 ASN A N 1
ATOM 676 C CA . ASN A 1 85 ? 5.902 -3.688 -18.169 1.00 94.50 85 ASN A CA 1
ATOM 677 C C . ASN A 1 85 ? 5.885 -4.979 -19.002 1.00 94.50 85 ASN A C 1
ATOM 679 O O . ASN A 1 85 ? 4.829 -5.588 -19.188 1.00 94.50 85 ASN A O 1
ATOM 683 N N . ASN A 1 86 ? 7.051 -5.436 -19.470 1.00 94.56 86 ASN A N 1
ATOM 684 C CA . ASN A 1 86 ? 7.174 -6.683 -20.222 1.00 94.56 86 ASN A CA 1
ATOM 685 C C . ASN A 1 86 ? 6.862 -7.919 -19.376 1.00 94.56 86 ASN A C 1
ATOM 687 O O . ASN A 1 86 ? 6.223 -8.841 -19.891 1.00 94.56 86 ASN A O 1
ATOM 691 N N . ILE A 1 87 ? 7.281 -7.942 -18.110 1.00 93.38 87 ILE A N 1
ATOM 692 C CA . ILE A 1 87 ? 7.003 -9.044 -17.178 1.00 93.38 87 ILE A CA 1
ATOM 693 C C . ILE A 1 87 ? 5.553 -8.989 -16.696 1.00 93.38 87 ILE A C 1
ATOM 695 O O . ILE A 1 87 ? 4.832 -9.979 -16.769 1.00 93.38 87 ILE A O 1
ATOM 699 N N . MET A 1 88 ? 5.108 -7.813 -16.258 1.00 89.00 88 MET A N 1
ATOM 700 C CA . MET A 1 88 ? 3.818 -7.623 -15.597 1.00 89.00 88 MET A CA 1
ATOM 701 C C . MET A 1 88 ? 2.641 -7.534 -16.569 1.00 89.00 88 MET A C 1
ATOM 703 O O . MET A 1 88 ? 1.498 -7.702 -16.155 1.00 89.00 88 MET A O 1
ATOM 707 N N . LYS A 1 89 ? 2.905 -7.246 -17.852 1.00 90.06 89 LYS A N 1
ATOM 708 C CA . LYS A 1 89 ? 1.893 -6.956 -18.886 1.00 90.06 89 LYS A CA 1
ATOM 709 C C . LYS A 1 89 ? 0.959 -5.798 -18.506 1.00 90.06 89 LYS A C 1
ATOM 711 O O . LYS A 1 89 ? -0.213 -5.783 -18.870 1.00 90.06 89 LYS A O 1
ATOM 716 N N . ILE A 1 90 ? 1.492 -4.816 -17.782 1.00 86.25 90 ILE A N 1
ATOM 717 C CA . ILE A 1 90 ? 0.802 -3.605 -17.320 1.00 86.25 90 ILE A CA 1
ATOM 718 C C . ILE A 1 90 ? 1.671 -2.420 -17.708 1.00 86.25 90 ILE A C 1
ATOM 720 O O . ILE A 1 90 ? 2.881 -2.510 -17.564 1.00 86.25 90 ILE A O 1
ATOM 724 N N . THR A 1 91 ? 1.080 -1.323 -18.180 1.00 85.88 91 THR A N 1
ATOM 725 C CA . THR A 1 91 ? 1.835 -0.175 -18.720 1.00 85.88 91 THR A CA 1
ATOM 726 C C . THR A 1 91 ? 1.548 1.152 -18.022 1.00 85.88 91 THR A C 1
ATOM 728 O O . THR A 1 91 ? 2.120 2.173 -18.393 1.00 85.88 91 THR A O 1
ATOM 731 N N . THR A 1 92 ? 0.680 1.166 -17.008 1.00 91.19 92 THR A N 1
ATOM 732 C CA . THR A 1 92 ? 0.224 2.395 -16.336 1.00 91.19 92 THR A CA 1
ATOM 733 C C . THR A 1 92 ? 0.544 2.390 -14.834 1.00 91.19 92 THR A C 1
ATOM 735 O O . THR A 1 92 ? -0.382 2.305 -14.018 1.00 91.19 92 THR A O 1
ATOM 738 N N . PRO A 1 93 ? 1.829 2.427 -14.430 1.00 95.69 93 PRO A N 1
ATOM 739 C CA . PRO A 1 93 ? 2.193 2.598 -13.029 1.00 95.69 93 PRO A CA 1
ATOM 740 C C . PRO A 1 93 ? 2.008 4.048 -12.559 1.00 95.69 93 PRO A C 1
ATOM 742 O O . PRO A 1 93 ? 2.015 4.992 -13.352 1.00 95.69 93 PRO A O 1
ATOM 745 N N . TYR A 1 94 ? 1.920 4.222 -11.243 1.00 95.75 94 TYR A N 1
ATOM 746 C CA . TYR A 1 94 ? 2.090 5.509 -10.574 1.00 95.75 94 TYR A CA 1
ATOM 747 C C . TYR A 1 94 ? 3.565 5.703 -10.236 1.00 95.75 94 TYR A C 1
ATOM 749 O O . TYR A 1 94 ? 4.202 4.788 -9.716 1.00 95.75 94 TYR A O 1
ATOM 757 N N . ILE A 1 95 ? 4.115 6.876 -10.545 1.00 96.94 95 ILE A N 1
ATOM 758 C CA . ILE A 1 95 ? 5.548 7.150 -10.408 1.00 96.94 95 ILE A CA 1
ATOM 759 C C . ILE A 1 95 ? 5.745 8.366 -9.514 1.00 96.94 95 ILE A C 1
ATOM 761 O O . ILE A 1 95 ? 5.144 9.423 -9.732 1.00 96.94 95 ILE A O 1
ATOM 765 N N . TYR A 1 96 ? 6.630 8.208 -8.539 1.00 96.75 96 TYR A N 1
ATOM 766 C CA . TYR A 1 96 ? 7.020 9.238 -7.594 1.00 96.75 96 TYR A CA 1
ATOM 767 C C . TYR A 1 96 ? 8.531 9.414 -7.651 1.00 96.75 96 TYR A C 1
ATOM 769 O O . TYR A 1 96 ? 9.261 8.427 -7.671 1.00 96.75 96 TYR A O 1
ATOM 777 N N . THR A 1 97 ? 8.996 10.656 -7.675 1.00 95.69 97 THR A N 1
ATOM 778 C CA . THR A 1 97 ? 10.419 11.007 -7.697 1.00 95.69 97 THR A CA 1
ATOM 779 C C . THR A 1 97 ? 10.828 11.577 -6.350 1.00 95.69 97 THR A C 1
ATOM 781 O O . THR A 1 97 ? 10.037 12.253 -5.690 1.00 95.69 97 THR A O 1
ATOM 784 N N . SER A 1 98 ? 12.057 11.304 -5.933 1.00 94.38 98 SER A N 1
ATOM 785 C CA . SER A 1 98 ? 12.650 11.947 -4.763 1.00 94.38 98 SER A CA 1
ATOM 786 C C . SER A 1 98 ? 12.925 13.429 -5.047 1.00 94.38 98 SER A C 1
ATOM 788 O O . SER A 1 98 ? 13.252 13.799 -6.175 1.00 94.38 98 SER A O 1
ATOM 790 N N . SER A 1 99 ? 12.784 14.277 -4.027 1.00 90.19 99 SER A N 1
ATOM 791 C CA . SER A 1 99 ? 12.937 15.734 -4.119 1.00 90.19 99 SER A CA 1
ATOM 792 C C . SER A 1 99 ? 14.378 16.204 -4.337 1.00 90.19 99 SER A C 1
ATOM 794 O O . SER A 1 99 ? 14.588 17.282 -4.883 1.00 90.19 99 SER A O 1
ATOM 796 N N . ASP A 1 100 ? 15.368 15.424 -3.904 1.00 82.81 100 ASP A N 1
ATOM 797 C CA . ASP A 1 100 ? 16.784 15.823 -3.872 1.00 82.81 100 ASP A CA 1
ATOM 798 C C . ASP A 1 100 ? 17.746 14.704 -4.323 1.00 82.81 100 ASP A C 1
ATOM 800 O O . ASP A 1 100 ? 18.967 14.857 -4.266 1.00 82.81 100 ASP A O 1
ATOM 804 N N . SER A 1 101 ? 17.210 13.553 -4.740 1.00 79.75 101 SER A N 1
ATOM 805 C CA . SER A 1 101 ? 18.007 12.384 -5.089 1.00 79.75 101 SER A CA 1
ATOM 806 C C . SER A 1 101 ? 17.505 11.699 -6.347 1.00 79.75 101 SER A C 1
ATOM 808 O O . SER A 1 101 ? 16.348 11.802 -6.736 1.00 79.75 101 SER A O 1
ATOM 810 N N . ASN A 1 102 ? 18.390 10.906 -6.930 1.00 88.62 102 ASN A N 1
ATOM 811 C CA . ASN A 1 102 ? 18.134 10.055 -8.083 1.00 88.62 102 ASN A CA 1
ATOM 812 C C . ASN A 1 102 ? 17.390 8.773 -7.665 1.00 88.62 102 ASN A C 1
ATOM 814 O O . ASN A 1 102 ? 17.926 7.674 -7.800 1.00 88.62 102 ASN A O 1
ATOM 818 N N . GLY A 1 103 ? 16.214 8.927 -7.049 1.00 94.88 103 GLY A N 1
ATOM 819 C CA . GLY A 1 103 ? 15.416 7.810 -6.552 1.00 94.88 103 GLY A CA 1
ATOM 820 C C . GLY A 1 103 ? 13.947 7.918 -6.942 1.00 94.88 103 GLY A C 1
ATOM 821 O O . GLY A 1 103 ? 13.401 9.020 -7.015 1.00 94.88 103 GLY A O 1
ATOM 822 N N . PHE A 1 104 ? 13.308 6.772 -7.166 1.00 97.38 104 PHE A N 1
ATOM 823 C CA . PHE A 1 104 ? 11.921 6.679 -7.610 1.00 97.38 104 PHE A CA 1
ATOM 824 C C . PHE A 1 104 ? 11.156 5.594 -6.862 1.00 97.38 104 PHE A C 1
ATOM 826 O O . PHE A 1 104 ? 11.674 4.508 -6.633 1.00 97.38 104 PHE A O 1
ATOM 833 N N . HIS A 1 105 ? 9.880 5.850 -6.592 1.00 97.69 105 HIS A N 1
ATOM 834 C CA . HIS A 1 105 ? 8.921 4.790 -6.311 1.00 97.69 105 HIS A CA 1
ATOM 835 C C . HIS A 1 105 ? 8.050 4.571 -7.544 1.00 97.69 105 HIS A C 1
ATOM 837 O O . HIS A 1 105 ? 7.436 5.512 -8.050 1.00 97.69 105 HIS A O 1
ATOM 843 N N . ILE A 1 106 ? 7.965 3.329 -8.012 1.00 97.94 106 ILE A N 1
ATOM 844 C CA . ILE A 1 106 ? 7.096 2.933 -9.127 1.00 97.94 106 ILE A CA 1
ATOM 845 C C . ILE A 1 106 ? 6.076 1.943 -8.582 1.00 97.94 106 ILE A C 1
ATOM 847 O O . ILE A 1 106 ? 6.462 0.884 -8.106 1.00 97.94 106 ILE A O 1
ATOM 851 N N . ILE A 1 107 ? 4.785 2.259 -8.645 1.00 97.44 107 ILE A N 1
ATOM 852 C CA . ILE A 1 107 ? 3.720 1.460 -8.029 1.00 97.44 107 ILE A CA 1
ATOM 853 C C . ILE A 1 107 ? 2.736 0.992 -9.098 1.00 97.44 107 ILE A C 1
ATOM 855 O O . ILE A 1 107 ? 2.119 1.793 -9.799 1.00 97.44 107 ILE A O 1
ATOM 859 N N . TYR A 1 108 ? 2.542 -0.319 -9.186 1.00 94.69 108 TYR A N 1
ATOM 860 C CA . TYR A 1 108 ? 1.565 -0.959 -10.058 1.00 94.69 108 TYR A CA 1
ATOM 861 C C . TYR A 1 108 ? 0.339 -1.352 -9.238 1.00 94.69 108 TYR A C 1
ATOM 863 O O . TYR A 1 108 ? 0.450 -1.987 -8.192 1.00 94.69 108 TYR A O 1
ATOM 871 N N . ASN A 1 109 ? -0.861 -1.018 -9.715 1.00 87.88 109 ASN A N 1
ATOM 872 C CA . ASN A 1 109 ? -2.104 -1.331 -9.004 1.00 87.88 109 ASN A CA 1
ATOM 873 C C . ASN A 1 109 ? -2.532 -2.802 -9.175 1.00 87.88 109 ASN A C 1
ATOM 875 O O . ASN A 1 109 ? -3.634 -3.085 -9.643 1.00 87.88 109 ASN A O 1
ATOM 879 N N . VAL A 1 110 ? -1.653 -3.737 -8.808 1.00 84.94 110 VAL A N 1
ATOM 880 C CA . VAL A 1 110 ? -1.911 -5.181 -8.813 1.00 84.94 110 VAL A CA 1
ATOM 881 C C . VAL A 1 110 ? -1.394 -5.805 -7.531 1.00 84.94 110 VAL A C 1
ATOM 883 O O . VAL A 1 110 ? -0.316 -5.464 -7.058 1.00 84.94 110 VAL A O 1
ATOM 886 N N . GLN A 1 111 ? -2.200 -6.699 -6.965 1.00 87.50 111 GLN A N 1
ATOM 887 C CA . GLN A 1 111 ? -1.955 -7.327 -5.675 1.00 87.50 111 GLN A CA 1
ATOM 888 C C . GLN A 1 111 ? -0.989 -8.508 -5.788 1.00 87.50 111 GLN A C 1
ATOM 890 O O . GLN A 1 111 ? -1.221 -9.415 -6.581 1.00 87.50 111 GLN A O 1
ATOM 895 N N . PHE A 1 112 ? 0.037 -8.499 -4.945 1.00 88.38 112 PHE A N 1
ATOM 896 C CA . PHE A 1 112 ? 1.090 -9.501 -4.834 1.00 88.38 112 PHE A CA 1
ATOM 897 C C . PHE A 1 112 ? 1.335 -9.851 -3.354 1.00 88.38 112 PHE A C 1
ATOM 899 O O . PHE A 1 112 ? 1.110 -9.044 -2.443 1.00 88.38 112 PHE A O 1
ATOM 906 N N . THR A 1 113 ? 1.808 -11.065 -3.104 1.00 88.44 113 THR A N 1
ATOM 907 C CA . THR A 1 113 ? 2.462 -11.470 -1.853 1.00 88.44 113 THR A CA 1
ATOM 908 C C . THR A 1 113 ? 3.920 -11.004 -1.832 1.00 88.44 113 THR A C 1
ATOM 910 O O . THR A 1 113 ? 4.497 -10.663 -2.863 1.00 88.44 113 THR A O 1
ATOM 913 N N . CYS A 1 114 ? 4.547 -11.022 -0.652 1.00 89.31 114 CYS A N 1
ATOM 914 C CA . CYS A 1 114 ? 5.968 -10.690 -0.502 1.00 89.31 114 CYS A CA 1
ATOM 915 C C . CYS A 1 114 ? 6.866 -11.545 -1.419 1.00 89.31 114 CYS A C 1
ATOM 917 O O . CYS A 1 114 ? 7.752 -11.020 -2.092 1.00 89.31 114 CYS A O 1
ATOM 919 N N . ASP A 1 115 ? 6.608 -12.854 -1.496 1.00 90.25 115 ASP A N 1
ATOM 920 C CA . ASP A 1 115 ? 7.425 -13.775 -2.292 1.00 90.25 115 ASP A CA 1
ATOM 921 C C . ASP A 1 115 ? 7.235 -13.565 -3.799 1.00 90.25 115 ASP A C 1
ATOM 923 O O . ASP A 1 115 ? 8.215 -13.563 -4.550 1.00 90.25 115 ASP A O 1
ATOM 927 N N . GLU A 1 116 ? 6.001 -13.310 -4.246 1.00 93.44 116 GLU A N 1
ATOM 928 C CA . GLU A 1 116 ? 5.717 -12.954 -5.641 1.00 93.44 116 GLU A CA 1
ATOM 929 C C . GLU A 1 116 ? 6.403 -11.639 -6.023 1.00 93.44 116 GLU A C 1
ATOM 931 O O . GLU A 1 116 ? 7.010 -11.557 -7.092 1.00 93.44 116 GLU A O 1
ATOM 936 N N . CYS A 1 117 ? 6.367 -10.631 -5.146 1.00 96.06 117 CYS A N 1
ATOM 937 C CA . CYS A 1 117 ? 7.064 -9.367 -5.354 1.00 96.06 117 CYS A CA 1
ATOM 938 C C . CYS A 1 117 ? 8.574 -9.572 -5.519 1.00 96.06 117 CYS A C 1
ATOM 940 O O . CYS A 1 117 ? 9.156 -9.125 -6.505 1.00 96.06 117 CYS A O 1
ATOM 942 N N . ILE A 1 118 ? 9.210 -10.296 -4.591 1.00 96.38 118 ILE A N 1
ATOM 943 C CA . ILE A 1 118 ? 10.653 -10.572 -4.630 1.00 96.38 118 ILE A CA 1
ATOM 944 C C . ILE A 1 118 ? 11.025 -11.353 -5.897 1.00 96.38 118 ILE A C 1
ATOM 946 O O . ILE A 1 118 ? 12.018 -11.029 -6.549 1.00 96.38 118 ILE A O 1
ATOM 950 N N . SER A 1 119 ? 10.245 -12.379 -6.249 1.00 96.62 119 SER A N 1
ATOM 951 C CA . SER A 1 119 ? 10.451 -13.174 -7.465 1.00 96.62 119 SER A CA 1
ATOM 952 C C . SER A 1 119 ? 10.357 -12.310 -8.725 1.00 96.62 119 SER A C 1
ATOM 954 O O . SER A 1 119 ? 11.218 -12.380 -9.601 1.00 96.62 119 SER A O 1
ATOM 956 N N . THR A 1 120 ? 9.357 -11.434 -8.783 1.00 97.31 120 THR A N 1
ATOM 957 C CA . THR A 1 120 ? 9.130 -10.525 -9.910 1.00 97.31 120 THR A CA 1
ATOM 958 C C . THR A 1 120 ? 10.240 -9.484 -10.026 1.00 97.31 120 THR A C 1
ATOM 960 O O . THR A 1 120 ? 10.769 -9.283 -11.116 1.00 97.31 120 THR A O 1
ATOM 963 N N . CYS A 1 121 ? 10.679 -8.880 -8.916 1.00 97.81 121 CYS A N 1
ATOM 964 C CA . CYS A 1 121 ? 11.816 -7.958 -8.928 1.00 97.81 121 CYS A CA 1
ATOM 965 C C . CYS A 1 121 ? 13.090 -8.625 -9.449 1.00 97.81 121 CYS A C 1
ATOM 967 O O . CYS A 1 121 ? 13.816 -8.009 -10.220 1.00 97.81 121 CYS A O 1
ATOM 969 N N . LYS A 1 122 ? 13.355 -9.885 -9.081 1.00 97.88 122 LYS A N 1
ATOM 970 C CA . LYS A 1 122 ? 14.512 -10.630 -9.606 1.00 97.88 122 LYS A CA 1
ATOM 971 C C . LYS A 1 122 ? 14.423 -10.829 -11.117 1.00 97.88 122 LYS A C 1
ATOM 973 O O . LYS A 1 122 ? 15.396 -10.554 -11.807 1.00 97.88 122 LYS A O 1
ATOM 978 N N . GLN A 1 123 ? 13.253 -11.214 -11.629 1.00 98.19 123 GLN A N 1
ATOM 979 C CA . GLN A 1 123 ? 13.033 -11.331 -13.075 1.00 98.19 123 GLN A CA 1
ATOM 980 C C . GLN A 1 123 ? 13.268 -9.994 -13.791 1.00 98.19 123 GLN A C 1
ATOM 982 O O . GLN A 1 123 ? 13.925 -9.967 -14.828 1.00 98.19 123 GLN A O 1
ATOM 987 N N . ILE A 1 124 ? 12.792 -8.880 -13.220 1.00 98.12 124 ILE A N 1
ATOM 988 C CA . ILE A 1 124 ? 13.033 -7.535 -13.766 1.00 98.12 124 ILE A CA 1
ATOM 989 C C . ILE A 1 124 ? 14.531 -7.230 -13.772 1.00 98.12 124 ILE A C 1
ATOM 991 O O . ILE A 1 124 ? 15.067 -6.864 -14.812 1.00 98.12 124 ILE A O 1
ATOM 995 N N . ILE A 1 125 ? 15.221 -7.428 -12.646 1.00 97.62 125 ILE A N 1
ATOM 996 C CA . ILE A 1 125 ? 16.668 -7.207 -12.514 1.00 97.62 125 ILE A CA 1
ATOM 997 C C . ILE A 1 125 ? 17.461 -8.039 -13.526 1.00 97.62 125 ILE A C 1
ATOM 999 O O . ILE A 1 125 ? 18.458 -7.560 -14.065 1.00 97.62 125 ILE A O 1
ATOM 1003 N N . ASP A 1 126 ? 17.034 -9.265 -13.818 1.00 97.44 126 ASP A N 1
ATOM 1004 C CA . ASP A 1 126 ? 17.708 -10.128 -14.787 1.00 97.44 126 ASP A CA 1
ATOM 1005 C C . ASP A 1 126 ? 17.565 -9.658 -16.235 1.00 97.44 126 ASP A C 1
ATOM 1007 O O . ASP A 1 126 ? 18.452 -9.934 -17.043 1.00 97.44 126 ASP A O 1
ATOM 1011 N N . MET A 1 127 ? 16.524 -8.881 -16.546 1.00 97.31 127 MET A N 1
ATOM 1012 C CA . MET A 1 127 ? 16.378 -8.205 -17.837 1.00 97.31 127 MET A CA 1
ATOM 1013 C C . MET A 1 127 ? 17.216 -6.923 -17.952 1.00 97.31 127 MET A C 1
ATOM 1015 O O . MET A 1 127 ? 17.370 -6.400 -19.056 1.00 97.31 127 MET A O 1
ATOM 1019 N N . LEU A 1 128 ? 17.744 -6.396 -16.842 1.00 96.81 128 LEU A N 1
ATOM 1020 C CA . LEU A 1 128 ? 18.484 -5.136 -16.835 1.00 96.81 128 LEU A CA 1
ATOM 1021 C C . LEU A 1 128 ? 19.979 -5.320 -17.145 1.00 96.81 128 LEU A C 1
ATOM 1023 O O . LEU A 1 128 ? 20.586 -6.331 -16.768 1.00 96.81 128 LEU A O 1
ATOM 1027 N N . PRO A 1 129 ? 20.626 -4.304 -17.752 1.00 94.75 129 PRO A N 1
ATOM 1028 C CA . PRO A 1 129 ? 22.079 -4.255 -17.872 1.00 94.75 129 PRO A CA 1
ATOM 1029 C C . PRO A 1 129 ? 22.781 -4.418 -16.515 1.00 94.75 129 PRO A C 1
ATOM 1031 O O . PRO A 1 129 ? 22.286 -3.964 -15.486 1.00 94.75 129 PRO A O 1
ATOM 1034 N N . ILE A 1 130 ? 23.987 -4.997 -16.507 1.00 93.62 130 ILE A N 1
ATOM 1035 C CA . ILE A 1 130 ? 24.747 -5.307 -15.276 1.00 93.62 130 ILE A CA 1
ATOM 1036 C C . ILE A 1 130 ? 24.862 -4.096 -14.338 1.00 93.62 130 ILE A C 1
ATOM 1038 O O . ILE A 1 130 ? 24.611 -4.209 -13.140 1.00 93.62 130 ILE A O 1
ATOM 1042 N N . HIS A 1 131 ? 25.183 -2.923 -14.885 1.00 93.38 131 HIS A N 1
ATOM 1043 C CA . HIS A 1 131 ? 25.348 -1.693 -14.110 1.00 93.38 131 HIS A CA 1
ATOM 1044 C C . HIS A 1 131 ? 24.032 -1.145 -13.532 1.00 93.38 131 HIS A C 1
ATOM 1046 O O . HIS A 1 131 ? 24.076 -0.235 -12.721 1.00 93.38 131 HIS A O 1
ATOM 1052 N N . ARG A 1 132 ? 22.871 -1.678 -13.924 1.00 94.00 132 ARG A N 1
ATOM 1053 C CA . ARG A 1 132 ? 21.535 -1.254 -13.469 1.00 94.00 132 ARG A CA 1
ATOM 1054 C C . ARG A 1 132 ? 20.959 -2.172 -12.397 1.00 94.00 132 ARG A C 1
ATOM 1056 O O . ARG A 1 132 ? 20.055 -1.775 -11.672 1.00 94.00 132 ARG A O 1
ATOM 1063 N N . LYS A 1 133 ? 21.490 -3.392 -12.257 1.00 92.75 133 LYS A N 1
ATOM 1064 C CA . LYS A 1 133 ? 20.945 -4.422 -11.355 1.00 92.75 133 LYS A CA 1
ATOM 1065 C C . LYS A 1 133 ? 20.874 -3.995 -9.886 1.00 92.75 133 LYS A C 1
ATOM 1067 O O . LYS A 1 133 ? 20.026 -4.489 -9.154 1.00 92.75 133 LYS A O 1
ATOM 1072 N N . HIS A 1 134 ? 21.747 -3.082 -9.467 1.00 93.75 134 HIS A N 1
ATOM 1073 C CA . HIS A 1 134 ? 21.799 -2.569 -8.098 1.00 93.75 134 HIS A CA 1
ATOM 1074 C C . HIS A 1 134 ? 20.826 -1.408 -7.832 1.00 93.75 134 HIS A C 1
ATOM 1076 O O . HIS A 1 134 ? 20.723 -0.970 -6.691 1.00 93.75 134 HIS A O 1
ATOM 1082 N N . CYS A 1 135 ? 20.143 -0.887 -8.859 1.00 96.00 135 CYS A N 1
ATOM 1083 C CA . CYS A 1 135 ? 19.227 0.242 -8.707 1.00 96.00 135 CYS A CA 1
ATOM 1084 C C . CYS A 1 135 ? 17.910 -0.147 -8.027 1.00 96.00 135 CYS A C 1
ATOM 1086 O O . CYS A 1 135 ? 17.261 0.731 -7.484 1.00 96.00 135 CYS A O 1
ATOM 1088 N N . ILE A 1 136 ? 17.493 -1.418 -8.068 1.00 97.25 136 ILE A N 1
ATOM 1089 C CA . ILE A 1 136 ? 16.241 -1.876 -7.447 1.00 97.25 136 ILE A CA 1
ATOM 1090 C C . ILE A 1 136 ? 16.546 -2.417 -6.047 1.00 97.25 136 ILE A C 1
ATOM 1092 O O . ILE A 1 136 ? 17.184 -3.467 -5.920 1.00 97.25 136 ILE A O 1
ATOM 1096 N N . ASP A 1 137 ? 16.047 -1.753 -5.002 1.00 96.31 137 ASP A N 1
ATOM 1097 C CA . ASP A 1 137 ? 16.159 -2.265 -3.635 1.00 96.31 137 ASP A CA 1
ATOM 1098 C C . ASP A 1 137 ? 15.054 -3.293 -3.352 1.00 96.31 137 ASP A C 1
ATOM 1100 O O . ASP A 1 137 ? 13.880 -2.968 -3.205 1.00 96.31 137 ASP A O 1
ATOM 1104 N N . ILE A 1 138 ? 15.427 -4.571 -3.255 1.00 96.75 138 ILE A N 1
ATOM 1105 C CA . ILE A 1 138 ? 14.502 -5.657 -2.886 1.00 96.75 138 ILE A CA 1
ATOM 1106 C C . ILE A 1 138 ? 14.274 -5.706 -1.362 1.00 96.75 138 ILE A C 1
ATOM 1108 O O . ILE A 1 138 ? 13.302 -6.301 -0.888 1.00 96.75 138 ILE A O 1
ATOM 1112 N N . SER A 1 139 ? 15.156 -5.103 -0.562 1.00 95.38 139 SER A N 1
ATOM 1113 C CA . SER A 1 139 ? 15.107 -5.191 0.900 1.00 95.38 139 SER A CA 1
ATOM 1114 C C . SER A 1 139 ? 13.844 -4.554 1.493 1.00 95.38 139 SER A C 1
ATOM 1116 O O . SER A 1 139 ? 13.341 -5.039 2.513 1.00 95.38 139 SER A O 1
ATOM 1118 N N . VAL A 1 140 ? 13.269 -3.570 0.794 1.00 96.19 140 VAL A N 1
ATOM 1119 C CA . VAL A 1 140 ? 11.999 -2.894 1.111 1.00 96.19 140 VAL A CA 1
ATOM 1120 C C . VAL A 1 140 ? 10.837 -3.852 1.355 1.00 96.19 140 VAL A C 1
ATOM 1122 O O . VAL A 1 140 ? 9.976 -3.583 2.187 1.00 96.19 140 VAL A O 1
ATOM 1125 N N . TYR A 1 141 ? 10.828 -5.026 0.721 1.00 95.06 141 TYR A N 1
ATOM 1126 C CA . TYR A 1 141 ? 9.777 -6.026 0.926 1.00 95.06 141 TYR A CA 1
ATOM 1127 C C . TYR A 1 141 ? 9.811 -6.678 2.312 1.00 95.06 141 TYR A C 1
ATOM 1129 O O . TYR A 1 141 ? 8.798 -7.195 2.781 1.00 95.06 141 TYR A O 1
ATOM 1137 N N . LYS A 1 142 ? 10.955 -6.624 3.002 1.00 90.62 142 LYS A N 1
ATOM 1138 C CA . LYS A 1 142 ? 11.115 -7.113 4.381 1.00 90.62 142 LYS A CA 1
ATOM 1139 C C . LYS A 1 142 ? 10.935 -6.011 5.423 1.00 90.62 142 LYS A C 1
ATOM 1141 O O . LYS A 1 142 ? 10.700 -6.311 6.594 1.00 90.62 142 LYS A O 1
ATOM 1146 N N . THR A 1 143 ? 11.090 -4.753 5.022 1.00 92.19 143 THR A N 1
ATOM 1147 C CA . THR A 1 143 ? 11.083 -3.593 5.916 1.00 92.19 143 THR A CA 1
ATOM 1148 C C . THR A 1 143 ? 9.836 -2.750 5.681 1.00 92.19 143 THR A C 1
ATOM 1150 O O . THR A 1 143 ? 8.920 -2.755 6.505 1.00 92.19 143 THR A O 1
ATOM 1153 N N . GLY A 1 144 ? 9.780 -2.052 4.557 1.00 95.38 144 GLY A N 1
ATOM 1154 C CA . GLY A 1 144 ? 8.712 -1.164 4.146 1.00 95.38 144 GLY A CA 1
ATOM 1155 C C . GLY A 1 144 ? 9.191 -0.153 3.111 1.00 95.38 144 GLY A C 1
ATOM 1156 O O . GLY A 1 144 ? 10.382 -0.078 2.818 1.00 95.38 144 GLY A O 1
ATOM 1157 N N . ILE A 1 145 ? 8.266 0.657 2.608 1.00 97.06 145 ILE A N 1
ATOM 1158 C CA . ILE A 1 145 ? 8.559 1.773 1.702 1.00 97.06 145 ILE A CA 1
ATOM 1159 C C . ILE A 1 145 ? 8.214 3.102 2.372 1.00 97.06 145 ILE A C 1
ATOM 1161 O O . ILE A 1 145 ? 7.293 3.187 3.189 1.00 97.06 145 ILE A O 1
ATOM 1165 N N . ARG A 1 146 ? 8.971 4.155 2.062 1.00 96.88 146 ARG A N 1
ATOM 1166 C CA . ARG A 1 146 ? 8.712 5.488 2.617 1.00 96.88 146 ARG A CA 1
ATOM 1167 C C . ARG A 1 146 ? 7.418 6.048 2.030 1.00 96.88 146 ARG A C 1
ATOM 1169 O O . ARG A 1 146 ? 7.211 5.989 0.822 1.00 96.88 146 ARG A O 1
ATOM 1176 N N . MET A 1 147 ? 6.561 6.616 2.869 1.00 97.50 147 MET A N 1
ATOM 1177 C CA . MET A 1 147 ? 5.343 7.262 2.376 1.00 97.50 147 MET A CA 1
ATOM 1178 C C . MET A 1 147 ? 5.700 8.545 1.613 1.00 97.50 147 MET A C 1
ATOM 1180 O O . MET A 1 147 ? 6.702 9.199 1.916 1.00 97.50 147 MET A O 1
ATOM 1184 N N . ILE A 1 148 ? 4.905 8.907 0.604 1.00 96.69 148 ILE A N 1
ATOM 1185 C CA . ILE A 1 148 ? 5.138 10.139 -0.167 1.00 96.69 148 ILE A CA 1
ATOM 1186 C C . ILE A 1 148 ? 4.995 11.364 0.736 1.00 96.69 148 ILE A C 1
ATOM 1188 O O . ILE A 1 148 ? 4.216 11.336 1.682 1.00 96.69 148 ILE A O 1
ATOM 1192 N N . TYR A 1 149 ? 5.760 12.421 0.465 1.00 96.50 149 TYR A N 1
ATOM 1193 C CA . TYR A 1 149 ? 5.947 13.596 1.329 1.00 96.50 149 TYR A CA 1
ATOM 1194 C C . TYR A 1 149 ? 6.541 13.307 2.715 1.00 96.50 149 TYR A C 1
ATOM 1196 O O . TYR A 1 149 ? 6.784 14.232 3.488 1.00 96.50 149 TYR A O 1
ATOM 1204 N N . SER A 1 150 ? 6.847 12.050 3.035 1.00 96.75 150 SER A N 1
ATOM 1205 C CA . SER A 1 150 ? 7.543 11.735 4.266 1.00 96.75 150 SER A CA 1
ATOM 1206 C C . SER A 1 150 ? 9.036 12.009 4.132 1.00 96.75 150 SER A C 1
ATOM 1208 O O . SER A 1 150 ? 9.716 11.430 3.280 1.00 96.75 150 SER A O 1
ATOM 1210 N N . ASP A 1 151 ? 9.543 12.870 5.006 1.00 95.56 151 ASP A N 1
ATOM 1211 C CA . ASP A 1 151 ? 10.942 13.262 5.023 1.00 95.56 151 ASP A CA 1
ATOM 1212 C C . ASP A 1 151 ? 11.825 12.123 5.554 1.00 95.56 151 ASP A C 1
ATOM 1214 O O . ASP A 1 151 ? 11.466 11.385 6.480 1.00 95.56 151 ASP A O 1
ATOM 1218 N N . LYS A 1 152 ? 13.000 11.955 4.953 1.00 95.25 152 LYS A N 1
ATOM 1219 C CA . LYS A 1 152 ? 13.999 11.006 5.418 1.00 95.25 152 LYS A CA 1
ATOM 1220 C C . LYS A 1 152 ? 14.606 11.521 6.713 1.00 95.25 152 LYS A C 1
ATOM 1222 O O . LYS A 1 152 ? 15.158 12.616 6.779 1.00 95.25 152 LYS A O 1
ATOM 1227 N N . PHE A 1 153 ? 14.605 10.653 7.712 1.00 95.94 153 PHE A N 1
ATOM 1228 C CA . PHE A 1 153 ? 15.349 10.856 8.941 1.00 95.94 153 PHE A CA 1
ATOM 1229 C C . PHE A 1 153 ? 16.409 9.768 9.069 1.00 95.94 153 PHE A C 1
ATOM 1231 O O . PHE A 1 153 ? 16.102 8.581 8.982 1.00 95.94 153 PHE A O 1
ATOM 1238 N N . THR A 1 154 ? 17.668 10.157 9.238 1.00 94.19 154 THR A N 1
ATOM 1239 C CA . THR A 1 154 ? 18.777 9.214 9.414 1.00 94.19 154 THR A CA 1
ATOM 1240 C C . THR A 1 154 ? 19.840 9.826 10.309 1.00 94.19 154 THR A C 1
ATOM 1242 O O . THR A 1 154 ? 20.045 11.039 10.303 1.00 94.19 154 THR A O 1
ATOM 1245 N N . ASN A 1 155 ? 20.519 8.990 11.095 1.00 93.31 155 ASN A N 1
ATOM 1246 C CA . ASN A 1 155 ? 21.605 9.412 11.987 1.00 93.31 155 ASN A CA 1
ATOM 1247 C C . ASN A 1 155 ? 21.229 10.605 12.890 1.00 93.31 155 ASN A C 1
ATOM 1249 O O . ASN A 1 155 ? 22.034 11.503 13.107 1.00 93.31 155 ASN A O 1
ATOM 1253 N N . GLY A 1 156 ? 19.983 10.644 13.378 1.00 93.50 156 GLY A N 1
ATOM 1254 C CA . GLY A 1 156 ? 19.501 11.719 14.251 1.00 93.50 156 GLY A CA 1
ATOM 1255 C C . GLY A 1 156 ? 19.163 13.038 13.543 1.00 93.50 156 GLY A C 1
ATOM 1256 O O . GLY A 1 156 ? 18.921 14.029 14.225 1.00 93.50 156 GLY A O 1
ATOM 1257 N N . SER A 1 157 ? 19.141 13.071 12.206 1.00 95.38 157 SER A N 1
ATOM 1258 C CA . SER A 1 157 ? 18.958 14.301 11.428 1.00 95.38 157 SER A CA 1
ATOM 1259 C C . SER A 1 157 ? 17.950 14.154 10.284 1.00 95.38 157 SER A C 1
ATOM 1261 O O . SER A 1 157 ? 17.902 13.131 9.590 1.00 95.38 157 SER A O 1
ATOM 1263 N N . TRP A 1 158 ? 17.161 15.209 10.076 1.00 95.38 158 TRP A N 1
ATOM 1264 C CA . TRP A 1 158 ? 16.286 15.374 8.914 1.00 95.38 158 TRP A CA 1
ATOM 1265 C C . TRP A 1 158 ? 17.117 15.662 7.671 1.00 95.38 158 TRP A C 1
ATOM 1267 O O . TRP A 1 158 ? 18.062 16.445 7.730 1.00 95.38 158 TRP A O 1
ATOM 1277 N N . GLN A 1 159 ? 16.774 15.017 6.561 1.00 93.94 159 GLN A N 1
ATOM 1278 C CA . GLN A 1 159 ? 17.512 15.168 5.307 1.00 93.94 159 GLN A CA 1
ATOM 1279 C C . GLN A 1 159 ? 16.825 16.121 4.325 1.00 93.94 159 GLN A C 1
ATOM 1281 O O . GLN A 1 159 ? 17.447 16.486 3.338 1.00 93.94 159 GLN A O 1
ATOM 1286 N N . ASN A 1 160 ? 15.579 16.539 4.585 1.00 92.38 160 ASN A N 1
ATOM 1287 C CA . ASN A 1 160 ? 14.746 17.289 3.641 1.00 92.38 160 ASN A CA 1
ATOM 1288 C C . ASN A 1 160 ? 14.574 16.558 2.295 1.00 92.38 160 ASN A C 1
ATOM 1290 O O . ASN A 1 160 ? 14.617 17.153 1.219 1.00 92.38 160 ASN A O 1
ATOM 1294 N N . ARG A 1 161 ? 14.360 15.242 2.389 1.00 93.12 161 ARG A N 1
ATOM 1295 C CA . ARG A 1 161 ? 14.236 14.307 1.276 1.00 93.12 161 ARG A CA 1
ATOM 1296 C C . ARG A 1 161 ? 12.953 13.500 1.354 1.00 93.12 161 ARG A C 1
ATOM 1298 O O . ARG A 1 161 ? 12.839 12.581 2.171 1.00 93.12 161 ARG A O 1
ATOM 1305 N N . TRP A 1 162 ? 12.045 13.729 0.419 1.00 95.06 162 TRP A N 1
ATOM 1306 C CA . TRP A 1 162 ? 10.770 13.019 0.328 1.00 95.06 162 TRP A CA 1
ATOM 1307 C C . TRP A 1 162 ? 10.418 12.692 -1.122 1.00 95.06 162 TRP A C 1
ATOM 1309 O O . TRP A 1 162 ? 11.011 13.229 -2.051 1.00 95.06 162 TRP A O 1
ATOM 1319 N N . TYR A 1 163 ? 9.455 11.792 -1.320 1.00 96.25 163 TYR A N 1
ATOM 1320 C CA . TYR A 1 163 ? 8.953 11.465 -2.655 1.00 96.25 163 TYR A CA 1
ATOM 1321 C C . TYR A 1 163 ? 7.699 12.273 -2.970 1.00 96.25 163 TYR A C 1
ATOM 1323 O O . TYR A 1 163 ? 6.811 12.378 -2.124 1.00 96.25 163 TYR A O 1
ATOM 1331 N N . ILE A 1 164 ? 7.608 12.792 -4.188 1.00 95.38 164 ILE A N 1
ATOM 1332 C CA . ILE A 1 164 ? 6.435 13.494 -4.724 1.00 95.38 164 ILE A CA 1
ATOM 1333 C C . ILE A 1 164 ? 6.002 12.848 -6.044 1.00 95.38 164 ILE A C 1
ATOM 1335 O O . ILE A 1 164 ? 6.835 12.225 -6.708 1.00 95.38 164 ILE A O 1
ATOM 1339 N N . PRO A 1 165 ? 4.726 12.957 -6.454 1.00 95.12 165 PRO A N 1
ATOM 1340 C CA . PRO A 1 165 ? 4.310 12.492 -7.774 1.00 95.12 165 PRO A CA 1
ATOM 1341 C C . PRO A 1 165 ? 5.161 13.147 -8.869 1.00 95.12 165 PRO A C 1
ATOM 1343 O O . PRO A 1 165 ? 5.433 14.341 -8.808 1.00 95.12 165 PRO A O 1
ATOM 1346 N N . ILE A 1 166 ? 5.561 12.389 -9.896 1.00 90.44 166 ILE A N 1
ATOM 1347 C CA . ILE A 1 166 ? 6.492 12.880 -10.936 1.00 90.44 166 ILE A CA 1
ATOM 1348 C C . ILE A 1 166 ? 5.980 14.114 -11.703 1.00 90.44 166 ILE A C 1
ATOM 1350 O O . ILE A 1 166 ? 6.758 14.842 -12.309 1.00 90.44 166 ILE A O 1
ATOM 1354 N N . LYS A 1 167 ? 4.662 14.342 -11.699 1.00 84.12 167 LYS A N 1
ATOM 1355 C CA . LYS A 1 167 ? 4.009 15.477 -12.368 1.00 84.12 167 LYS A CA 1
ATOM 1356 C C . LYS A 1 167 ? 3.766 16.674 -11.442 1.00 84.12 167 LYS A C 1
ATOM 1358 O O . LYS A 1 167 ? 3.261 17.686 -11.916 1.00 84.12 167 LYS A O 1
ATOM 1363 N N . SER A 1 168 ? 4.078 16.549 -10.156 1.00 82.00 168 SER A N 1
ATOM 1364 C CA . SER A 1 168 ? 3.845 17.586 -9.150 1.00 82.00 168 SER A CA 1
ATOM 1365 C C . SER A 1 168 ? 5.080 18.459 -8.956 1.00 82.00 168 SER A C 1
ATOM 1367 O O . SER A 1 168 ? 6.218 17.998 -9.052 1.00 82.00 168 SER A O 1
ATOM 1369 N N . SER A 1 169 ? 4.849 19.727 -8.638 1.00 79.69 169 SER A N 1
ATOM 1370 C CA . SER A 1 169 ? 5.862 20.633 -8.105 1.00 79.69 169 SER A CA 1
ATOM 1371 C C . SER A 1 169 ? 6.091 20.364 -6.615 1.00 79.69 169 SER A C 1
ATOM 1373 O O . SER A 1 169 ? 5.191 19.944 -5.892 1.00 79.69 169 SER A O 1
ATOM 1375 N N . ILE A 1 170 ? 7.285 20.694 -6.117 1.00 73.69 170 ILE A N 1
ATOM 1376 C CA . ILE A 1 170 ? 7.624 20.645 -4.683 1.00 73.69 170 ILE A CA 1
ATOM 1377 C C . ILE A 1 170 ? 6.690 21.543 -3.849 1.00 73.69 170 ILE A C 1
ATOM 1379 O O . ILE A 1 170 ? 6.435 21.260 -2.682 1.00 73.69 170 ILE A O 1
ATOM 1383 N N . SER A 1 171 ? 6.163 22.616 -4.445 1.00 75.88 171 SER A N 1
ATOM 1384 C CA . SER A 1 171 ? 5.212 23.529 -3.800 1.00 75.88 171 SER A CA 1
ATOM 1385 C C . SER A 1 171 ? 3.795 22.968 -3.674 1.00 75.88 171 SER A C 1
ATOM 1387 O O . SER A 1 171 ? 2.958 23.580 -3.007 1.00 75.88 171 SER A O 1
ATOM 1389 N N . ASP A 1 172 ? 3.493 21.862 -4.353 1.00 83.44 172 ASP A N 1
ATOM 1390 C CA . ASP A 1 172 ? 2.134 21.348 -4.427 1.00 83.44 172 ASP A CA 1
ATOM 1391 C C . ASP A 1 172 ? 1.744 20.668 -3.121 1.00 83.44 172 ASP A C 1
ATOM 1393 O O . ASP A 1 172 ? 2.516 19.926 -2.505 1.00 83.44 172 ASP A O 1
ATOM 1397 N N . LYS A 1 173 ? 0.497 20.906 -2.712 1.00 91.06 173 LYS A N 1
ATOM 1398 C CA . LYS A 1 173 ? -0.097 20.208 -1.576 1.00 91.06 173 LYS A CA 1
ATOM 1399 C C . LYS A 1 173 ? -0.332 18.750 -1.940 1.00 91.06 173 LYS A C 1
ATOM 1401 O O . LYS A 1 173 ? -0.852 18.450 -3.011 1.00 91.06 173 LYS A O 1
ATOM 1406 N N . LEU A 1 174 ? -0.057 17.866 -0.991 1.00 92.50 174 LEU A N 1
ATOM 1407 C CA . LEU A 1 174 ? -0.398 16.458 -1.094 1.00 92.50 174 LEU A CA 1
ATOM 1408 C C . LEU A 1 174 ? -1.923 16.301 -1.154 1.00 92.50 174 LEU A C 1
ATOM 1410 O O . LEU A 1 174 ? -2.628 16.669 -0.206 1.00 92.50 174 LEU A O 1
ATOM 1414 N N . THR A 1 175 ? -2.440 15.743 -2.249 1.00 90.31 175 THR A N 1
ATOM 1415 C CA . THR A 1 175 ? -3.867 15.427 -2.372 1.00 90.31 175 THR A CA 1
ATOM 1416 C C . THR A 1 175 ? -4.179 14.024 -1.853 1.00 90.31 175 THR A C 1
ATOM 1418 O O . THR A 1 175 ? -3.309 13.158 -1.739 1.00 90.31 175 THR A O 1
ATOM 1421 N N . LEU A 1 176 ? -5.456 13.773 -1.545 1.00 85.38 176 LEU A N 1
ATOM 1422 C CA . LEU A 1 176 ? -5.913 12.433 -1.173 1.00 85.38 176 LEU A CA 1
ATOM 1423 C C . LEU A 1 176 ? -5.747 11.428 -2.321 1.00 85.38 176 LEU A C 1
ATOM 1425 O O . LEU A 1 176 ? -5.518 10.251 -2.053 1.00 85.38 176 LEU A O 1
ATOM 1429 N N . ASP A 1 177 ? -5.859 11.875 -3.573 1.00 85.31 177 ASP A N 1
ATOM 1430 C CA . ASP A 1 177 ? -5.734 11.004 -4.742 1.00 85.31 177 ASP A CA 1
ATOM 1431 C C . ASP A 1 177 ? -4.279 10.562 -4.959 1.00 85.31 177 ASP A C 1
ATOM 1433 O O . ASP A 1 177 ? -4.007 9.362 -5.038 1.00 85.31 177 ASP A O 1
ATOM 1437 N N . ASP A 1 178 ? -3.332 11.506 -4.907 1.00 88.38 178 ASP A N 1
ATOM 1438 C CA . ASP A 1 178 ? -1.891 11.213 -4.962 1.00 88.38 178 ASP A CA 1
ATOM 1439 C C . ASP A 1 178 ? -1.493 10.212 -3.877 1.00 88.38 178 ASP 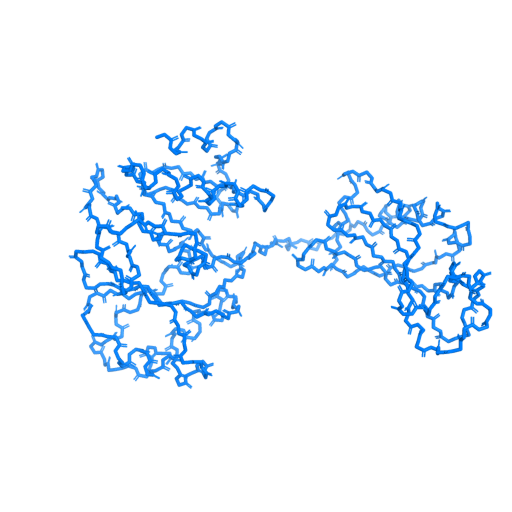A C 1
ATOM 1441 O O . ASP A 1 178 ? -0.796 9.221 -4.126 1.00 88.38 178 ASP A O 1
ATOM 1445 N N . PHE A 1 179 ? -1.993 10.463 -2.665 1.00 91.94 179 PHE A N 1
ATOM 1446 C CA . PHE A 1 179 ? -1.751 9.626 -1.508 1.00 91.94 179 PHE A CA 1
ATOM 1447 C C . PHE A 1 179 ? -2.351 8.229 -1.674 1.00 91.94 179 PHE A C 1
ATOM 1449 O O . PHE A 1 179 ? -1.656 7.234 -1.474 1.00 91.94 179 PHE A O 1
ATOM 1456 N N . ARG A 1 180 ? -3.615 8.124 -2.100 1.00 87.81 180 ARG A N 1
ATOM 1457 C CA . ARG A 1 180 ? -4.314 6.848 -2.312 1.00 87.81 180 ARG A CA 1
ATOM 1458 C C . ARG A 1 180 ? -3.573 5.932 -3.287 1.00 87.81 180 ARG A C 1
ATOM 1460 O O . ARG A 1 180 ? -3.565 4.711 -3.093 1.00 87.81 180 ARG A O 1
ATOM 1467 N N . HIS A 1 181 ? -2.985 6.496 -4.336 1.00 89.88 181 HIS A N 1
ATOM 1468 C CA . HIS A 1 181 ? -2.219 5.742 -5.327 1.00 89.88 181 HIS A CA 1
ATOM 1469 C C . HIS A 1 181 ? -0.840 5.303 -4.813 1.00 89.88 181 HIS A C 1
ATOM 1471 O O . HIS A 1 181 ? -0.336 4.271 -5.254 1.00 89.88 181 HIS A O 1
ATOM 1477 N N . SER A 1 182 ? -0.296 6.011 -3.818 1.00 94.75 182 SER A N 1
ATOM 1478 C CA . SER A 1 182 ? 1.005 5.705 -3.212 1.00 94.75 182 SER A CA 1
ATOM 1479 C C . SER A 1 182 ? 0.983 4.594 -2.163 1.00 94.75 182 SER A C 1
ATOM 1481 O O . SER A 1 182 ? 2.018 4.000 -1.885 1.00 94.75 182 SER A O 1
ATOM 1483 N N . ILE A 1 183 ? -0.185 4.299 -1.586 1.00 93.00 183 ILE A N 1
ATOM 1484 C CA . ILE A 1 183 ? -0.340 3.231 -0.589 1.00 93.00 183 ILE A CA 1
ATOM 1485 C C . ILE A 1 183 ? -0.021 1.892 -1.251 1.00 93.00 183 ILE A C 1
ATOM 1487 O O . ILE A 1 183 ? -0.678 1.512 -2.228 1.00 93.00 183 ILE A O 1
ATOM 1491 N N . VAL A 1 184 ? 0.949 1.159 -0.708 1.00 94.00 184 VAL A N 1
ATOM 1492 C CA . VAL A 1 184 ? 1.317 -0.163 -1.227 1.00 94.00 184 VAL A CA 1
ATOM 1493 C C . VAL A 1 184 ? 0.711 -1.289 -0.410 1.00 94.00 184 VAL A C 1
ATOM 1495 O O . VAL A 1 184 ? 0.414 -2.339 -0.966 1.00 94.00 184 VAL A O 1
ATOM 1498 N N . ARG A 1 185 ? 0.473 -1.126 0.891 1.00 89.50 185 ARG A N 1
ATOM 1499 C CA . ARG A 1 185 ? -0.068 -2.204 1.723 1.00 89.50 185 ARG A CA 1
ATOM 1500 C C . ARG A 1 185 ? -1.567 -2.311 1.492 1.00 89.50 185 ARG A C 1
ATOM 1502 O O . ARG A 1 185 ? -2.302 -1.344 1.651 1.00 89.50 185 ARG A O 1
ATOM 1509 N N . ILE A 1 186 ? -2.036 -3.507 1.150 1.00 78.06 186 ILE A N 1
ATOM 1510 C CA . ILE A 1 186 ? -3.464 -3.735 0.909 1.00 78.06 186 ILE A CA 1
ATOM 1511 C C . ILE A 1 186 ? -4.102 -4.380 2.146 1.00 78.06 186 ILE A C 1
ATOM 1513 O O . ILE A 1 186 ? -5.056 -3.841 2.698 1.00 78.06 186 ILE A O 1
ATOM 1517 N N . PHE A 1 187 ? -3.553 -5.501 2.628 1.00 70.12 187 PHE A N 1
ATOM 1518 C CA . PHE A 1 187 ? -4.099 -6.234 3.780 1.00 70.12 187 PHE A CA 1
ATOM 1519 C C . PHE A 1 187 ? -2.994 -6.927 4.582 1.00 70.12 187 PHE A C 1
ATOM 1521 O O . PHE A 1 187 ? -2.041 -7.431 3.995 1.00 70.12 187 PHE A O 1
ATOM 1528 N N . THR A 1 188 ? -3.126 -7.010 5.913 1.00 62.19 188 THR A N 1
ATOM 1529 C CA . THR A 1 188 ? -2.309 -7.922 6.739 1.00 62.19 188 THR A CA 1
ATOM 1530 C C . THR A 1 188 ? -2.790 -9.361 6.534 1.00 62.19 188 THR A C 1
ATOM 1532 O O . THR A 1 188 ? -3.962 -9.654 6.757 1.00 62.19 188 THR A O 1
ATOM 1535 N N . ILE A 1 189 ? -1.888 -10.263 6.161 1.00 54.62 189 ILE A N 1
ATOM 1536 C CA . ILE A 1 189 ? -2.086 -11.710 6.222 1.00 54.62 189 ILE A CA 1
ATOM 1537 C C . ILE A 1 189 ? -1.840 -12.107 7.680 1.00 54.62 189 ILE A C 1
ATOM 1539 O O . ILE A 1 189 ? -0.716 -12.024 8.173 1.00 54.62 189 ILE A O 1
ATOM 1543 N N . ASN A 1 190 ? -2.890 -12.491 8.402 1.00 44.47 190 ASN A N 1
ATOM 1544 C CA . ASN A 1 190 ? -2.722 -13.051 9.739 1.00 44.47 190 ASN A CA 1
ATOM 1545 C C . ASN A 1 190 ? -2.091 -14.440 9.611 1.00 44.47 190 ASN A C 1
ATOM 1547 O O . ASN A 1 190 ? -2.769 -15.409 9.277 1.00 44.47 190 ASN A O 1
ATOM 1551 N N . THR A 1 191 ? -0.795 -14.540 9.891 1.00 32.62 191 THR A N 1
ATOM 1552 C CA . THR A 1 191 ? -0.087 -15.819 9.968 1.00 32.62 191 THR A CA 1
ATOM 1553 C C . THR A 1 191 ? -0.414 -16.491 11.296 1.00 32.62 191 THR A 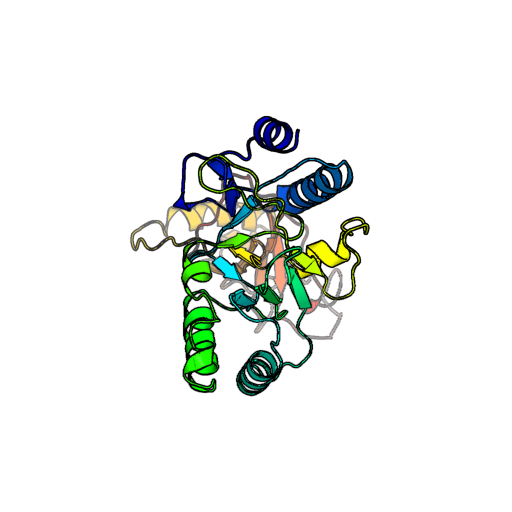C 1
ATOM 1555 O O . THR A 1 191 ? 0.339 -16.395 12.261 1.00 32.62 191 THR A O 1
ATOM 1558 N N . SER A 1 192 ? -1.558 -17.166 11.368 1.00 32.38 192 SER A N 1
ATOM 1559 C CA . SER A 1 192 ? -1.800 -18.199 12.376 1.00 32.38 192 SER A CA 1
ATOM 1560 C C . SER A 1 192 ? -1.487 -19.564 11.767 1.00 32.38 192 SER A C 1
ATOM 1562 O O . SER A 1 192 ? -2.380 -20.275 11.314 1.00 32.38 192 SER A O 1
ATOM 1564 N N . LEU A 1 193 ? -0.202 -19.922 11.747 1.00 31.53 193 LEU A N 1
ATOM 1565 C CA . LEU A 1 193 ? 0.238 -21.312 11.657 1.00 31.53 193 LEU A CA 1
ATOM 1566 C C . LEU A 1 193 ? 0.356 -21.846 13.087 1.00 31.53 193 LEU A C 1
ATOM 1568 O O . LEU A 1 193 ? 1.401 -21.746 13.721 1.00 31.53 193 LEU A O 1
ATOM 1572 N N . SER A 1 194 ? -0.738 -22.405 13.596 1.00 26.20 194 SER A N 1
ATOM 1573 C CA . SER A 1 194 ? -0.672 -23.453 14.612 1.00 26.20 194 SER A CA 1
ATOM 1574 C C . SER A 1 194 ? -1.841 -24.408 14.408 1.00 26.20 194 SER A C 1
ATOM 1576 O O . SER A 1 194 ? -2.986 -24.140 14.769 1.00 26.20 194 SER A O 1
ATOM 1578 N N . SER A 1 195 ? -1.525 -25.540 13.794 1.00 33.47 195 SER A N 1
ATOM 1579 C CA . SER A 1 195 ? -2.274 -26.781 13.894 1.00 33.47 195 SER A CA 1
ATOM 1580 C C . SER A 1 195 ? -2.450 -27.157 15.367 1.00 33.47 195 SER A C 1
ATOM 1582 O O . SER A 1 195 ? -1.458 -27.484 16.005 1.00 33.47 195 SER A O 1
ATOM 1584 N N . THR A 1 196 ? -3.676 -27.104 15.909 1.00 28.86 196 THR A N 1
ATOM 1585 C CA . THR A 1 196 ? -4.312 -28.131 16.779 1.00 28.86 196 THR A CA 1
ATOM 1586 C C . THR A 1 196 ? -5.600 -27.626 17.467 1.00 28.86 196 THR A C 1
ATOM 1588 O O . THR A 1 196 ? -5.655 -26.528 18.006 1.00 28.86 196 THR A O 1
ATOM 1591 N N . SER A 1 197 ? -6.635 -28.483 17.431 1.00 31.14 197 SER A N 1
ATOM 1592 C CA . SER A 1 197 ? -7.763 -28.635 18.380 1.00 31.14 197 SER A CA 1
ATOM 1593 C C . SER A 1 197 ? -8.585 -27.403 18.819 1.00 31.14 197 SER A C 1
ATOM 1595 O O . SER A 1 197 ? -8.278 -26.820 19.848 1.00 31.14 197 SER A O 1
ATOM 1597 N N . ASN A 1 198 ? -9.704 -27.084 18.139 1.00 36.72 198 ASN A N 1
ATOM 1598 C CA . ASN A 1 198 ? -10.831 -26.310 18.728 1.00 36.72 198 ASN A CA 1
ATOM 1599 C C . ASN A 1 198 ? -12.206 -26.473 18.009 1.00 36.72 198 ASN A C 1
ATOM 1601 O O . ASN A 1 198 ? -13.092 -25.631 18.122 1.00 36.72 198 ASN A O 1
ATOM 1605 N N . SER A 1 199 ? -12.433 -27.562 17.263 1.00 44.09 199 SER A N 1
ATOM 1606 C CA . SER A 1 199 ? -13.594 -27.710 16.354 1.00 44.09 199 SER A CA 1
ATOM 1607 C C . SER A 1 199 ? -14.981 -27.847 17.019 1.00 44.09 199 SER A C 1
ATOM 1609 O O . SER A 1 199 ? -15.984 -27.643 16.338 1.00 44.09 199 SER A O 1
ATOM 1611 N N . LEU A 1 200 ? -15.081 -28.229 18.296 1.00 41.00 200 LEU A N 1
ATOM 1612 C CA . LEU A 1 200 ? -16.365 -28.625 18.906 1.00 41.00 200 LEU A CA 1
ATOM 1613 C C . LEU A 1 200 ? -17.129 -27.464 19.565 1.00 41.00 200 LEU A C 1
ATOM 1615 O O . LEU A 1 200 ? -18.351 -27.410 19.463 1.00 41.00 200 LEU A O 1
ATOM 1619 N N . THR A 1 201 ? -16.434 -26.505 20.181 1.00 49.88 201 THR A N 1
ATOM 1620 C CA . THR A 1 201 ? -17.047 -25.355 20.876 1.00 49.88 201 THR A CA 1
ATOM 1621 C C . THR A 1 201 ? -17.615 -24.315 19.910 1.00 49.88 201 THR A C 1
ATOM 1623 O O . THR A 1 201 ? -18.678 -23.749 20.151 1.00 49.88 201 THR A O 1
ATOM 1626 N N . PHE A 1 202 ? -16.969 -24.115 18.759 1.00 58.97 202 PHE A N 1
ATOM 1627 C CA . PHE A 1 202 ? -17.446 -23.164 17.756 1.00 58.97 202 PHE A CA 1
ATOM 1628 C C . PHE A 1 202 ? -18.777 -23.595 17.103 1.00 58.97 202 PHE A C 1
ATOM 1630 O O . PHE A 1 202 ? -19.649 -22.767 16.826 1.00 58.97 202 PHE A O 1
ATOM 1637 N N . HIS A 1 203 ? -18.952 -24.902 16.876 1.00 62.69 203 HIS A N 1
ATOM 1638 C CA . HIS A 1 203 ? -20.142 -25.453 16.227 1.00 62.69 203 HIS A CA 1
ATOM 1639 C C . HIS A 1 203 ? -21.410 -25.244 17.070 1.00 62.69 203 HIS A C 1
ATOM 1641 O O . HIS A 1 203 ? -22.447 -24.849 16.535 1.00 62.69 203 HIS A O 1
ATOM 1647 N N . SER A 1 204 ? -21.334 -25.456 18.391 1.00 61.31 204 SER A N 1
ATOM 1648 C CA . SER A 1 204 ? -22.474 -25.245 19.293 1.00 61.31 204 SER A CA 1
ATOM 1649 C C . SER A 1 204 ? -22.877 -23.775 19.392 1.00 61.31 204 SER A C 1
ATOM 1651 O O . SER A 1 204 ? -24.069 -23.458 19.422 1.00 61.31 204 SER A O 1
ATOM 1653 N N . ASP A 1 205 ? -21.899 -22.870 19.396 1.00 75.25 205 ASP A N 1
ATOM 1654 C CA . ASP A 1 205 ? -22.160 -21.447 19.584 1.00 75.25 205 ASP A CA 1
ATOM 1655 C C . ASP A 1 205 ? -22.828 -20.820 18.365 1.00 75.25 205 ASP A C 1
ATOM 1657 O O . ASP A 1 205 ? -23.791 -20.070 18.518 1.00 75.25 205 ASP A O 1
ATOM 1661 N N . ILE A 1 206 ? -22.382 -21.149 17.149 1.00 84.00 206 ILE A N 1
ATOM 1662 C CA . ILE A 1 206 ? -22.961 -20.569 15.933 1.00 84.00 206 ILE A CA 1
ATOM 1663 C C . ILE A 1 206 ? -24.374 -21.098 15.650 1.00 84.00 206 ILE A C 1
ATOM 1665 O O . ILE A 1 206 ? -25.243 -20.332 15.222 1.00 84.00 206 ILE A O 1
ATOM 1669 N N . LEU A 1 207 ? -24.640 -22.374 15.962 1.00 86.38 207 LEU A N 1
ATOM 1670 C CA . LEU A 1 207 ? -25.945 -23.011 15.763 1.00 86.38 207 LEU A CA 1
ATOM 1671 C C . LEU A 1 207 ? -27.053 -22.274 16.529 1.00 86.38 207 LEU A C 1
ATOM 1673 O O . LEU A 1 207 ? -28.133 -22.042 15.989 1.00 86.38 207 LEU A O 1
ATOM 1677 N N . LYS A 1 208 ? -26.749 -21.786 17.740 1.00 87.06 208 LYS A N 1
ATOM 1678 C CA . LYS A 1 208 ? -27.652 -20.958 18.556 1.00 87.06 208 LYS A CA 1
ATOM 1679 C C . LYS A 1 208 ? -28.101 -19.669 17.861 1.00 87.06 208 LYS A C 1
ATOM 1681 O O . LYS A 1 208 ? -29.163 -19.139 18.181 1.00 87.06 208 LYS A O 1
ATOM 1686 N N . TYR A 1 209 ? -27.298 -19.111 16.957 1.00 89.56 209 TYR A N 1
ATOM 1687 C CA . TYR A 1 209 ? -27.667 -17.902 16.210 1.00 89.56 209 TYR A CA 1
ATOM 1688 C C . TYR A 1 209 ? -28.366 -18.230 14.897 1.00 89.56 209 TYR A C 1
ATOM 1690 O O . TYR A 1 209 ? -29.231 -17.465 14.475 1.00 89.56 209 TYR A O 1
ATOM 1698 N N . LEU A 1 210 ? -28.065 -19.382 14.293 1.00 91.50 210 LEU A N 1
ATOM 1699 C CA . LEU A 1 210 ? -28.828 -19.891 13.156 1.00 91.50 210 LEU A CA 1
ATOM 1700 C C . LEU A 1 210 ? -30.278 -20.176 13.566 1.00 91.50 210 LEU A C 1
ATOM 1702 O O . LEU A 1 210 ? -31.195 -19.714 12.893 1.00 91.50 210 LEU A O 1
ATOM 1706 N N . THR A 1 211 ? -30.512 -20.805 14.722 1.00 91.19 211 THR A N 1
ATOM 1707 C CA . THR A 1 211 ? -31.876 -21.071 15.221 1.00 91.19 211 THR A CA 1
ATOM 1708 C C . THR A 1 211 ? -32.689 -19.806 15.509 1.00 91.19 211 THR A C 1
ATOM 1710 O O . THR A 1 211 ? -33.917 -19.846 15.456 1.00 91.19 211 THR A O 1
ATOM 1713 N N . LYS A 1 212 ? -32.033 -18.658 15.737 1.00 90.69 212 LYS A N 1
ATOM 1714 C CA . LYS A 1 212 ? -32.704 -17.348 15.839 1.00 90.69 212 LYS A CA 1
ATOM 1715 C C . LYS A 1 212 ? -33.201 -16.814 14.496 1.00 90.69 212 LYS A C 1
ATOM 1717 O O . LYS A 1 212 ? -34.110 -15.991 14.491 1.00 90.69 212 LYS A O 1
ATOM 1722 N N . ILE A 1 213 ? -32.609 -17.242 13.378 1.00 90.19 213 ILE A N 1
ATOM 1723 C CA . ILE A 1 213 ? -33.135 -16.944 12.038 1.00 90.19 213 ILE A CA 1
ATOM 1724 C C . ILE A 1 213 ? -34.383 -17.794 11.795 1.00 90.19 213 ILE A C 1
ATOM 1726 O O . ILE A 1 213 ? -35.404 -17.266 11.362 1.00 90.19 213 ILE A O 1
ATOM 1730 N N . HIS A 1 214 ? -34.301 -19.098 12.069 1.00 92.06 214 HIS A N 1
ATOM 1731 C CA . HIS A 1 214 ? -35.449 -19.998 12.011 1.00 92.06 214 HIS A CA 1
ATOM 1732 C C . HIS A 1 214 ? -35.206 -21.270 12.846 1.00 92.06 214 HIS A C 1
ATOM 1734 O O . HIS A 1 214 ? -34.113 -21.836 12.747 1.00 92.06 214 HIS A O 1
ATOM 1740 N N . PRO A 1 215 ? -36.206 -21.788 13.592 1.00 90.44 215 PRO A N 1
ATOM 1741 C CA . PRO A 1 215 ? -36.043 -22.972 14.441 1.00 90.44 215 PRO A CA 1
ATOM 1742 C C . PRO A 1 215 ? -35.511 -24.205 13.706 1.00 90.44 215 PRO A C 1
ATOM 1744 O O . PRO A 1 215 ? -34.670 -24.909 14.247 1.00 90.44 215 PRO A O 1
ATOM 1747 N N . LYS A 1 216 ? -35.914 -24.412 12.443 1.00 90.69 216 LYS A N 1
ATOM 1748 C CA . LYS A 1 216 ? -35.496 -25.556 11.603 1.00 90.69 216 LYS A CA 1
ATOM 1749 C C . LYS A 1 216 ? -33.976 -25.686 11.415 1.00 90.69 216 LYS A C 1
ATOM 1751 O O . LYS A 1 216 ? -33.480 -26.752 11.075 1.00 90.69 216 LYS A O 1
ATOM 1756 N N . TYR A 1 217 ? -33.210 -24.627 11.672 1.00 91.31 217 TYR A N 1
ATOM 1757 C CA . TYR A 1 217 ? -31.750 -24.699 11.635 1.00 91.31 217 TYR A CA 1
ATOM 1758 C C . TYR A 1 217 ? -31.124 -25.426 12.827 1.00 91.31 217 TYR A C 1
ATOM 1760 O O . TYR A 1 217 ? -29.917 -25.636 12.808 1.00 91.31 217 TYR A O 1
ATOM 1768 N N . SER A 1 218 ? -31.905 -25.865 13.821 1.00 87.81 218 SER A N 1
ATOM 1769 C CA . SER A 1 218 ? -31.420 -26.753 14.887 1.00 87.81 218 SER A CA 1
ATOM 1770 C C . SER A 1 218 ? -30.993 -28.130 14.375 1.00 87.81 218 SER A C 1
ATOM 1772 O O . SER A 1 218 ? -30.266 -28.827 15.071 1.00 87.81 218 SER A O 1
ATOM 1774 N N . GLU A 1 219 ? -31.444 -28.517 13.179 1.00 87.69 219 GLU A N 1
ATOM 1775 C CA . GLU A 1 219 ? -31.166 -29.811 12.542 1.00 87.69 219 GLU A CA 1
ATOM 1776 C C . GLU A 1 219 ? -29.865 -29.818 11.715 1.00 87.69 219 GLU A C 1
ATOM 1778 O O . GLU A 1 219 ? -29.482 -30.858 11.185 1.00 87.69 219 GLU A O 1
ATOM 1783 N N . ILE A 1 220 ? -29.177 -28.674 11.585 1.00 88.81 220 ILE A N 1
ATOM 1784 C CA . ILE A 1 220 ? -27.912 -28.582 10.840 1.00 88.81 220 ILE A CA 1
ATOM 1785 C C . ILE A 1 220 ? -26.842 -29.415 11.545 1.00 88.81 220 ILE A C 1
ATOM 1787 O O . ILE A 1 220 ? -26.501 -29.158 12.701 1.00 88.81 220 ILE A O 1
ATOM 1791 N N . SER A 1 221 ? -26.273 -30.375 10.816 1.00 82.69 221 SER A N 1
ATOM 1792 C CA . SER A 1 221 ? -25.266 -31.300 11.348 1.00 82.69 221 SER A CA 1
ATOM 1793 C C . SER A 1 221 ? -23.847 -30.968 10.891 1.00 82.69 221 SER A C 1
ATOM 1795 O O . SER A 1 221 ? -22.875 -31.368 11.531 1.00 82.69 221 SER A O 1
ATOM 1797 N N . SER A 1 222 ? -23.715 -30.214 9.797 1.00 82.38 222 SER A N 1
ATOM 1798 C CA . SER A 1 222 ? -22.427 -29.844 9.224 1.00 82.38 222 SER A CA 1
ATOM 1799 C C . SER A 1 222 ? -22.370 -28.368 8.848 1.00 82.38 222 SER A C 1
ATOM 1801 O O . SER A 1 222 ? -23.229 -27.834 8.145 1.00 82.38 222 SER A O 1
ATOM 1803 N N . ILE A 1 223 ? -21.308 -27.703 9.305 1.00 86.56 223 ILE A N 1
ATOM 1804 C CA . ILE A 1 223 ? -21.020 -26.302 9.003 1.00 86.56 223 ILE A CA 1
ATOM 1805 C C . ILE A 1 223 ? -19.567 -26.207 8.539 1.00 86.56 223 ILE A C 1
ATOM 1807 O O . ILE A 1 223 ? -18.641 -26.497 9.293 1.00 86.56 223 ILE A O 1
ATOM 1811 N N . LYS A 1 224 ? -19.360 -25.780 7.292 1.00 85.50 224 LYS A N 1
ATOM 1812 C CA . LYS A 1 224 ? -18.041 -25.466 6.728 1.00 85.50 224 LYS A CA 1
ATOM 1813 C C . LYS A 1 224 ? -17.905 -23.964 6.580 1.00 85.50 224 LYS A C 1
ATOM 1815 O O . LYS A 1 224 ? -18.776 -23.321 5.997 1.00 85.50 224 LYS A O 1
ATOM 1820 N N . ILE A 1 225 ? -16.808 -23.406 7.069 1.00 85.44 225 ILE A N 1
ATOM 1821 C CA . ILE A 1 225 ? -16.624 -21.957 7.128 1.00 85.44 225 ILE A CA 1
ATOM 1822 C C . ILE A 1 225 ? -15.532 -21.559 6.153 1.00 85.44 225 ILE A C 1
ATOM 1824 O O . ILE A 1 225 ? -14.438 -22.111 6.171 1.00 85.44 225 ILE A O 1
ATOM 1828 N N . LYS A 1 226 ? -15.845 -20.589 5.300 1.00 82.75 226 LYS A N 1
ATOM 1829 C CA . LYS A 1 226 ? -14.893 -19.949 4.404 1.00 82.75 226 LYS A CA 1
ATOM 1830 C C . LYS A 1 226 ? -14.818 -18.471 4.745 1.00 82.75 226 LYS A C 1
ATOM 1832 O O . LYS A 1 226 ? -15.799 -17.746 4.579 1.00 82.75 226 LYS A O 1
ATOM 1837 N N . SER A 1 227 ? -13.658 -18.037 5.212 1.00 78.38 227 SER A N 1
ATOM 1838 C CA . SER A 1 227 ? -13.383 -16.628 5.484 1.00 78.38 227 SER A CA 1
ATOM 1839 C C . SER A 1 227 ? -12.889 -15.926 4.218 1.00 78.38 227 SER A C 1
ATOM 1841 O O . SER A 1 227 ? -12.166 -16.508 3.412 1.00 78.38 227 SER A O 1
ATOM 1843 N N . PHE A 1 228 ? -13.306 -14.677 4.033 1.00 68.06 228 PHE A N 1
ATOM 1844 C CA . PHE A 1 228 ? -12.907 -13.809 2.929 1.00 68.06 228 PHE A CA 1
ATOM 1845 C C . PHE A 1 228 ? -12.169 -12.582 3.476 1.00 68.06 228 PHE A C 1
ATOM 1847 O O . PHE A 1 228 ? -12.414 -12.135 4.598 1.00 68.06 228 PHE A O 1
ATOM 1854 N N . ASN A 1 229 ? -11.287 -12.008 2.657 1.00 48.94 229 ASN A N 1
ATOM 1855 C CA . ASN A 1 229 ? -10.333 -10.960 3.055 1.00 48.94 229 ASN A CA 1
ATOM 1856 C C . ASN A 1 229 ? -10.981 -9.659 3.581 1.00 48.94 229 ASN A C 1
ATOM 1858 O O . ASN A 1 229 ? -10.312 -8.844 4.204 1.00 48.94 229 ASN A O 1
ATOM 1862 N N . ASN A 1 230 ? -12.282 -9.463 3.363 1.00 58.41 230 ASN A N 1
ATOM 1863 C CA . ASN A 1 230 ? -13.066 -8.307 3.813 1.00 58.41 230 ASN A CA 1
ATOM 1864 C C . ASN A 1 230 ? -13.785 -8.528 5.160 1.00 58.41 230 ASN A C 1
ATOM 1866 O O . ASN A 1 230 ? -14.726 -7.804 5.481 1.00 58.41 230 ASN A O 1
ATOM 1870 N N . GLY A 1 231 ? -13.394 -9.550 5.927 1.00 66.25 231 GLY A N 1
ATOM 1871 C CA . GLY A 1 231 ? -14.048 -9.903 7.192 1.00 66.25 231 GLY A CA 1
ATOM 1872 C C . GLY A 1 231 ? -15.401 -10.594 7.010 1.00 66.25 231 GLY A C 1
ATOM 1873 O O . GLY A 1 231 ? -16.080 -10.877 7.993 1.00 66.25 231 GLY A O 1
ATOM 1874 N N . ILE A 1 232 ? -15.792 -10.893 5.766 1.00 78.69 232 ILE A N 1
ATOM 1875 C CA . ILE A 1 232 ? -16.980 -11.689 5.485 1.00 78.69 232 ILE A CA 1
ATOM 1876 C C . ILE A 1 232 ? -16.650 -13.166 5.692 1.00 78.69 232 ILE A C 1
ATOM 1878 O O . ILE A 1 232 ? -15.629 -13.657 5.216 1.00 78.69 232 ILE A O 1
ATOM 1882 N N . LYS A 1 233 ? -17.541 -13.901 6.353 1.00 87.62 233 LYS A N 1
ATOM 1883 C CA . LYS A 1 233 ? -17.452 -15.359 6.492 1.00 87.62 233 LYS A CA 1
ATOM 1884 C C . LYS A 1 233 ? -18.672 -15.991 5.847 1.00 87.62 233 LYS A C 1
ATOM 1886 O O . LYS A 1 233 ? -19.792 -15.553 6.090 1.00 87.62 233 LYS A O 1
ATOM 1891 N N . CYS A 1 234 ? -18.464 -17.006 5.019 1.00 88.44 234 CYS A N 1
ATOM 1892 C CA . CYS A 1 234 ? -19.527 -17.808 4.428 1.00 88.44 234 CYS A CA 1
ATOM 1893 C C . CYS A 1 234 ? -19.577 -19.166 5.123 1.00 88.44 234 CYS A C 1
ATOM 1895 O O . CYS A 1 234 ? -18.572 -19.870 5.184 1.00 88.44 234 CYS A O 1
ATOM 1897 N N . LEU A 1 235 ? -20.744 -19.523 5.639 1.00 92.00 235 LEU A N 1
ATOM 1898 C CA . LEU A 1 235 ? -21.006 -20.783 6.308 1.00 92.00 235 LEU A CA 1
ATOM 1899 C C . LEU A 1 235 ? -21.820 -21.638 5.342 1.00 92.00 235 LEU A C 1
ATOM 1901 O O . LEU A 1 235 ? -23.004 -21.386 5.114 1.00 92.00 235 LEU A O 1
ATOM 1905 N N . SER A 1 236 ? -21.164 -22.624 4.745 1.00 89.94 236 SER A N 1
ATOM 1906 C CA . SER A 1 236 ? -21.826 -23.650 3.946 1.00 89.94 236 SER A CA 1
ATOM 1907 C C . SER A 1 236 ? -22.382 -24.712 4.884 1.00 89.94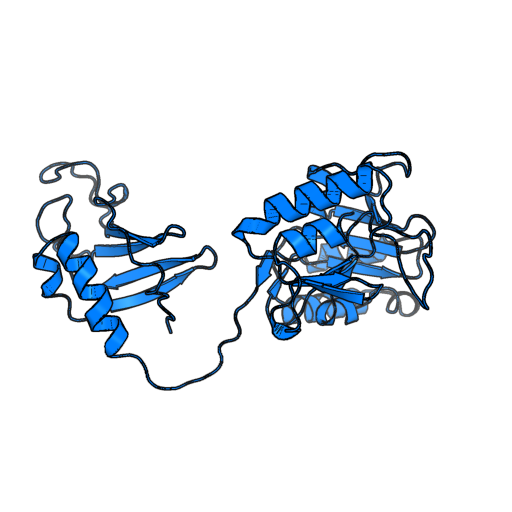 236 SER A C 1
ATOM 1909 O O . SER A 1 236 ? -21.650 -25.205 5.742 1.00 89.94 236 SER A O 1
ATOM 1911 N N . VAL A 1 237 ? -23.659 -25.050 4.726 1.00 91.12 237 VAL A N 1
ATOM 1912 C CA . VAL A 1 237 ? -24.363 -26.005 5.590 1.00 91.12 237 VAL A CA 1
ATOM 1913 C C . VAL A 1 237 ? -25.058 -27.086 4.766 1.00 91.12 237 VAL A C 1
ATOM 1915 O O . VAL A 1 237 ? -25.229 -26.939 3.557 1.00 91.12 237 VAL A O 1
ATOM 1918 N N . ASP A 1 238 ? -25.480 -28.161 5.422 1.00 89.50 238 ASP A N 1
ATOM 1919 C CA . ASP A 1 238 ? -26.270 -29.246 4.823 1.00 89.50 238 ASP A CA 1
ATOM 1920 C C . ASP A 1 238 ? -27.769 -28.934 4.682 1.00 89.50 238 ASP A C 1
ATOM 1922 O O . ASP A 1 238 ? -28.468 -29.617 3.932 1.00 89.50 238 ASP A O 1
ATOM 1926 N N . SER A 1 239 ? -28.281 -27.875 5.311 1.00 92.31 239 SER A N 1
ATOM 1927 C CA . SER A 1 239 ? -29.698 -27.519 5.196 1.00 92.31 239 SER A CA 1
ATOM 1928 C C . SER A 1 239 ? -30.077 -27.010 3.800 1.00 92.31 239 SER A C 1
ATOM 1930 O O . SER A 1 239 ? -29.365 -26.221 3.171 1.00 92.31 239 SER A O 1
ATOM 1932 N N . LYS A 1 240 ? -31.256 -27.428 3.328 1.00 93.19 240 LYS A N 1
ATOM 1933 C CA . LYS A 1 240 ? -31.915 -26.908 2.117 1.00 93.19 240 LYS A CA 1
ATOM 1934 C C . LYS A 1 240 ? -33.083 -25.972 2.431 1.00 93.19 240 LYS A C 1
ATOM 1936 O O . LYS A 1 240 ? -33.706 -25.443 1.506 1.00 93.19 240 LYS A O 1
ATOM 1941 N N . PHE A 1 241 ? -33.391 -25.778 3.713 1.00 93.62 241 PHE A N 1
ATOM 1942 C CA . PHE A 1 241 ? -34.502 -24.943 4.146 1.00 93.62 241 PHE A CA 1
ATOM 1943 C C . PHE A 1 241 ? -34.199 -23.475 3.867 1.00 93.62 241 PHE A C 1
ATOM 1945 O O . PHE A 1 241 ? -33.151 -22.969 4.257 1.00 93.62 241 PHE A O 1
ATOM 1952 N N . CYS A 1 242 ? -35.113 -22.788 3.191 1.00 91.50 242 CYS A N 1
ATOM 1953 C CA . CYS A 1 242 ? -34.947 -21.404 2.788 1.00 91.50 242 CYS A CA 1
ATOM 1954 C C . CYS A 1 242 ? -36.110 -20.560 3.302 1.00 91.50 242 CYS A C 1
ATOM 1956 O O . CYS A 1 242 ? -37.247 -20.704 2.861 1.00 91.50 242 CYS A O 1
ATOM 1958 N N . THR A 1 243 ? -35.801 -19.598 4.171 1.00 90.88 243 THR A N 1
ATOM 1959 C CA . THR A 1 243 ? -36.797 -18.692 4.776 1.00 90.88 243 THR A CA 1
ATOM 1960 C C . THR A 1 243 ? -37.581 -17.849 3.765 1.00 90.88 243 THR A C 1
ATOM 1962 O O . THR A 1 243 ? -38.675 -17.399 4.077 1.00 90.88 243 THR A O 1
ATOM 1965 N N . ASN A 1 244 ? -37.089 -17.679 2.534 1.00 87.81 244 ASN A N 1
ATOM 1966 C CA . ASN A 1 244 ? -37.822 -16.983 1.472 1.00 87.81 244 ASN A CA 1
ATOM 1967 C C . ASN A 1 244 ? -38.969 -17.804 0.879 1.00 87.81 244 ASN A C 1
ATOM 1969 O O . ASN A 1 244 ? -39.912 -17.224 0.365 1.00 87.81 244 ASN A O 1
ATOM 1973 N N . ILE A 1 245 ? -38.873 -19.133 0.882 1.00 87.75 245 ILE A N 1
ATOM 1974 C CA . ILE A 1 245 ? -39.975 -20.014 0.455 1.00 87.75 245 ILE A CA 1
ATOM 1975 C C . ILE A 1 245 ? -40.666 -20.675 1.648 1.00 87.75 245 ILE A C 1
ATOM 1977 O O . ILE A 1 245 ? -41.675 -21.344 1.475 1.00 87.75 245 ILE A O 1
ATOM 1981 N N . ASN A 1 246 ? -40.108 -20.478 2.848 1.00 87.25 246 ASN A N 1
ATOM 1982 C CA . ASN A 1 246 ? -40.501 -21.132 4.089 1.00 87.25 246 ASN A CA 1
ATOM 1983 C C . ASN A 1 246 ? -40.606 -22.662 3.957 1.00 87.25 246 ASN A C 1
ATOM 1985 O O . ASN A 1 246 ? -41.473 -23.294 4.551 1.00 87.25 246 ASN A O 1
ATOM 1989 N N . ASP A 1 247 ? -39.717 -23.242 3.150 1.00 89.88 247 ASP A N 1
ATOM 1990 C CA . ASP A 1 247 ? -39.685 -24.663 2.813 1.00 89.88 247 ASP A CA 1
ATOM 1991 C C . ASP A 1 247 ? -38.284 -25.064 2.310 1.00 89.88 247 ASP A C 1
ATOM 1993 O O . ASP A 1 247 ? -37.375 -24.232 2.195 1.00 89.88 247 ASP A O 1
ATOM 1997 N N . GLU A 1 248 ? -38.082 -26.345 2.021 1.00 91.06 248 GLU A N 1
ATOM 1998 C CA . GLU A 1 248 ? -36.844 -26.887 1.475 1.00 91.06 248 GLU A CA 1
ATOM 1999 C C . GLU A 1 248 ? -36.775 -26.813 -0.049 1.00 91.06 248 GLU A C 1
ATOM 2001 O O . GLU A 1 248 ? -37.677 -27.203 -0.793 1.00 91.06 248 GLU A O 1
ATOM 2006 N N . HIS A 1 249 ? -35.626 -26.370 -0.553 1.00 87.38 249 HIS A N 1
ATOM 2007 C CA . HIS A 1 249 ? -35.300 -26.572 -1.955 1.00 87.38 249 HIS A CA 1
ATOM 2008 C C . HIS A 1 249 ? -35.024 -28.056 -2.232 1.00 87.38 249 HIS A C 1
ATOM 2010 O O . HIS A 1 249 ? -34.339 -28.722 -1.467 1.00 87.38 249 HIS A O 1
ATOM 2016 N N . LYS A 1 250 ? -35.453 -28.569 -3.393 1.00 84.44 250 LYS A N 1
ATOM 2017 C CA . LYS A 1 250 ? -35.180 -29.968 -3.785 1.00 84.44 250 LYS A CA 1
ATOM 2018 C C . LYS A 1 250 ? -33.675 -30.267 -3.902 1.00 84.44 250 LYS A C 1
ATOM 2020 O O . LYS A 1 250 ? -33.180 -31.252 -3.354 1.00 84.44 250 LYS A O 1
ATOM 2025 N N . ASN A 1 251 ? -32.935 -29.379 -4.573 1.00 82.31 251 ASN A N 1
ATOM 2026 C CA . ASN A 1 251 ? -31.542 -29.634 -4.973 1.00 82.31 251 ASN A CA 1
ATOM 2027 C C . ASN A 1 251 ? -30.515 -28.667 -4.369 1.00 82.31 251 ASN A C 1
ATOM 2029 O O . ASN A 1 251 ? -29.331 -28.977 -4.376 1.00 82.31 251 ASN A O 1
ATOM 2033 N N . ASN A 1 252 ? -30.937 -27.502 -3.871 1.00 84.88 252 ASN A N 1
ATOM 2034 C CA . ASN A 1 252 ? -30.010 -26.437 -3.485 1.00 84.88 252 ASN A CA 1
ATOM 2035 C C . ASN A 1 252 ? -29.904 -26.316 -1.970 1.00 84.88 252 ASN A C 1
ATOM 2037 O O . ASN A 1 252 ? -30.921 -26.220 -1.289 1.00 84.88 252 ASN A O 1
ATOM 2041 N N . HIS A 1 253 ? -28.677 -26.233 -1.471 1.00 88.38 253 HIS A N 1
ATOM 2042 C CA . HIS A 1 253 ? -28.420 -25.866 -0.085 1.00 88.38 253 HIS A CA 1
ATOM 2043 C C . HIS A 1 253 ? -28.526 -24.352 0.105 1.00 88.38 253 HIS A C 1
ATOM 2045 O O . HIS A 1 253 ? -28.308 -23.558 -0.824 1.00 88.38 253 HIS A O 1
ATOM 2051 N N . VAL A 1 254 ? -28.869 -23.953 1.324 1.00 92.69 254 VAL A N 1
ATOM 2052 C CA . VAL A 1 254 ? -28.678 -22.574 1.767 1.00 92.69 254 VAL A CA 1
ATOM 2053 C C . VAL A 1 254 ? -27.275 -22.402 2.331 1.00 92.69 254 VAL A C 1
ATOM 2055 O O . VAL A 1 254 ? -26.573 -23.360 2.644 1.00 92.69 254 VAL A O 1
ATOM 2058 N N . TYR A 1 255 ? -26.852 -21.154 2.439 1.00 94.38 255 TYR A N 1
ATOM 2059 C CA . TYR A 1 255 ? -25.608 -20.792 3.099 1.00 94.38 255 TYR A CA 1
ATOM 2060 C C . TYR A 1 255 ? -25.837 -19.535 3.919 1.00 94.38 255 TYR A C 1
ATOM 2062 O O . TYR A 1 255 ? -26.770 -18.773 3.657 1.00 94.38 255 TYR A O 1
ATOM 2070 N N . PHE A 1 256 ? -24.984 -19.301 4.903 1.00 95.19 256 PHE A N 1
ATOM 2071 C CA . PHE A 1 256 ? -25.064 -18.103 5.724 1.00 95.19 256 PHE A CA 1
ATOM 2072 C C . PHE A 1 256 ? -23.857 -17.221 5.501 1.00 95.19 256 PHE A C 1
ATOM 2074 O O . PHE A 1 256 ? -22.778 -17.682 5.138 1.00 95.19 256 PHE A O 1
ATOM 2081 N N . VAL A 1 257 ? -24.054 -15.930 5.711 1.00 92.50 257 VAL A N 1
ATOM 2082 C CA . VAL A 1 257 ? -23.008 -14.929 5.603 1.00 92.50 257 VAL A CA 1
ATOM 2083 C C . VAL A 1 257 ? -22.952 -14.163 6.911 1.00 92.50 257 VAL A C 1
ATOM 2085 O O . VAL A 1 257 ? -23.975 -13.654 7.363 1.00 92.50 257 VAL A O 1
ATOM 2088 N N . ILE A 1 258 ? -21.759 -14.077 7.492 1.00 91.94 258 ILE A N 1
ATOM 2089 C CA . ILE A 1 258 ? -21.412 -13.104 8.527 1.00 91.94 258 ILE A CA 1
ATOM 2090 C C . ILE A 1 258 ? -20.705 -11.965 7.806 1.00 91.94 258 ILE A C 1
ATOM 2092 O O . ILE A 1 258 ? -19.688 -12.209 7.160 1.00 91.94 258 ILE A O 1
ATOM 2096 N N . ASN A 1 259 ? -21.249 -10.751 7.838 1.00 85.56 259 ASN A N 1
ATOM 2097 C CA . ASN A 1 259 ? -20.586 -9.600 7.219 1.00 85.56 259 ASN A CA 1
ATOM 2098 C C . ASN A 1 259 ? -19.557 -8.944 8.159 1.00 85.56 259 ASN A C 1
ATOM 2100 O O . ASN A 1 259 ? -19.436 -9.305 9.326 1.00 85.56 259 ASN A O 1
ATOM 2104 N N . SER A 1 260 ? -18.866 -7.921 7.656 1.00 79.88 260 SER A N 1
ATOM 2105 C CA . SER A 1 260 ? -17.903 -7.106 8.411 1.00 79.88 260 SER A CA 1
ATOM 2106 C C . SER A 1 260 ? -18.490 -6.389 9.636 1.00 79.88 260 SER A C 1
ATOM 2108 O O . SER A 1 260 ? -17.737 -5.902 10.472 1.00 79.88 260 SER A O 1
ATOM 2110 N N . HIS A 1 261 ? -19.819 -6.312 9.755 1.00 80.75 261 HIS A N 1
ATOM 2111 C CA . HIS A 1 261 ? -20.529 -5.732 10.898 1.00 80.75 261 HIS A CA 1
ATOM 2112 C C . HIS A 1 261 ? -20.986 -6.794 11.913 1.00 80.75 261 HIS A C 1
ATOM 2114 O O . HIS A 1 261 ? -21.754 -6.484 12.824 1.00 80.75 261 HIS A O 1
ATOM 2120 N N . ASN A 1 262 ? -20.521 -8.043 11.782 1.00 81.44 262 ASN A N 1
ATOM 2121 C CA . ASN A 1 262 ? -20.940 -9.184 12.600 1.00 81.44 262 ASN A CA 1
ATOM 2122 C C . ASN A 1 262 ? -22.448 -9.484 12.520 1.00 81.44 262 ASN A C 1
ATOM 2124 O O . ASN A 1 262 ? -23.042 -9.999 13.467 1.00 81.44 262 ASN A O 1
ATOM 2128 N N . GLU A 1 263 ? -23.075 -9.196 11.380 1.00 90.69 263 GLU A N 1
ATOM 2129 C CA . GLU A 1 263 ? -24.450 -9.603 11.099 1.00 90.69 263 GLU A CA 1
ATOM 2130 C C . GLU A 1 263 ? -24.471 -10.945 10.366 1.00 90.69 263 GLU A C 1
ATOM 2132 O O . GLU A 1 263 ? -23.897 -11.074 9.282 1.00 90.69 263 GLU A O 1
ATOM 2137 N N . LEU A 1 264 ? -25.194 -11.915 10.924 1.00 93.75 264 LEU A N 1
ATOM 2138 C CA . LEU A 1 264 ? -25.443 -13.235 10.353 1.00 93.75 264 LEU A CA 1
ATOM 2139 C C . LEU A 1 264 ? -26.778 -13.254 9.599 1.00 93.75 264 LEU A C 1
ATOM 2141 O O . LEU A 1 264 ? -27.812 -12.892 10.157 1.00 93.75 264 LEU A O 1
ATOM 2145 N N . TYR A 1 265 ? -26.782 -13.712 8.350 1.00 93.94 265 TYR A N 1
ATOM 2146 C CA . TYR A 1 265 ? -28.006 -13.861 7.556 1.00 93.94 265 TYR A CA 1
ATOM 2147 C C . TYR A 1 265 ? -27.910 -14.997 6.534 1.00 93.94 265 TYR A C 1
ATOM 2149 O O . TYR A 1 265 ? -26.825 -15.360 6.085 1.00 93.94 265 TYR A O 1
ATOM 2157 N N . GLN A 1 266 ? -29.059 -15.542 6.141 1.00 95.12 266 GLN A N 1
ATOM 2158 C CA . GLN A 1 266 ? -29.184 -16.604 5.146 1.00 95.12 266 GLN A CA 1
ATOM 2159 C C . GLN A 1 266 ? -29.141 -16.033 3.721 1.00 95.12 266 GLN A C 1
ATOM 2161 O O . GLN A 1 266 ? -29.743 -14.994 3.431 1.00 95.12 266 GLN A O 1
ATOM 2166 N N . LYS A 1 267 ? -28.493 -16.770 2.821 1.00 93.12 267 LYS A N 1
ATOM 2167 C CA . LYS A 1 267 ? -28.568 -16.655 1.363 1.00 93.12 267 LYS A CA 1
ATOM 2168 C C . LYS A 1 267 ? -28.841 -18.024 0.732 1.00 93.12 267 LYS A C 1
ATOM 2170 O O . LYS A 1 267 ? -28.825 -19.057 1.400 1.00 93.12 267 LYS A O 1
ATOM 2175 N N . CYS A 1 268 ? -29.146 -18.038 -0.562 1.00 85.44 268 CYS A N 1
ATOM 2176 C CA . CYS A 1 268 ? -29.488 -19.256 -1.288 1.00 85.44 268 CYS A CA 1
ATOM 2177 C C . CYS A 1 268 ? -28.864 -19.273 -2.690 1.00 85.44 268 CYS A C 1
ATOM 2179 O O . CYS A 1 268 ? -28.887 -18.264 -3.390 1.00 85.44 268 CYS A O 1
ATOM 2181 N N . PHE A 1 269 ? -28.372 -20.439 -3.122 1.00 78.00 269 PHE A N 1
ATOM 2182 C CA . PHE A 1 269 ? -27.827 -20.663 -4.470 1.00 78.00 269 PHE A CA 1
ATOM 2183 C C . PHE A 1 269 ? -28.898 -20.948 -5.541 1.00 78.00 269 PHE A C 1
ATOM 2185 O O . PHE A 1 269 ? -28.579 -21.258 -6.685 1.00 78.00 269 PHE A O 1
ATOM 2192 N N . SER A 1 270 ? -30.189 -20.885 -5.200 1.00 78.75 270 SER A N 1
ATOM 2193 C CA . SER A 1 270 ? -31.251 -21.210 -6.152 1.00 78.75 270 SER A CA 1
ATOM 2194 C C . SER A 1 270 ? -31.384 -20.152 -7.255 1.00 78.75 270 SER A C 1
ATOM 2196 O O . SER A 1 270 ? -31.952 -19.078 -7.044 1.00 78.75 270 SER A O 1
ATOM 2198 N N . HIS A 1 271 ? -30.989 -20.536 -8.471 1.00 78.50 271 HIS A N 1
ATOM 2199 C CA . HIS A 1 271 ? -31.229 -19.807 -9.723 1.00 78.50 271 HIS A CA 1
ATOM 2200 C C . HIS A 1 271 ? -32.607 -20.094 -10.348 1.00 78.50 271 HIS A C 1
ATOM 2202 O O . HIS A 1 271 ? -32.842 -19.812 -11.515 1.00 78.50 271 HIS A O 1
ATOM 2208 N N . ASN A 1 272 ? -33.553 -20.666 -9.597 1.00 73.06 272 ASN A N 1
ATOM 2209 C CA . ASN A 1 272 ? -34.913 -20.845 -10.097 1.00 73.06 272 ASN A CA 1
ATOM 2210 C C . ASN A 1 272 ? -35.635 -19.482 -10.179 1.00 73.06 272 ASN A C 1
ATOM 2212 O O . ASN A 1 272 ? -35.953 -18.887 -9.144 1.00 73.06 272 ASN A O 1
ATOM 2216 N N . TYR A 1 273 ? -35.912 -19.038 -11.408 1.00 71.62 273 TYR A N 1
ATOM 2217 C CA . TYR A 1 273 ? -36.576 -17.772 -11.752 1.00 71.62 273 TYR A CA 1
ATOM 2218 C C . TYR A 1 273 ? -38.114 -17.829 -11.728 1.00 71.62 273 TYR A C 1
ATOM 2220 O O . TYR A 1 273 ? -38.777 -16.916 -12.205 1.00 71.62 273 TYR A O 1
ATOM 2228 N N . LYS A 1 274 ? -38.729 -18.882 -11.179 1.00 73.25 274 LYS A N 1
ATOM 2229 C CA . LYS A 1 274 ? -40.174 -18.873 -10.890 1.00 73.25 274 LYS A CA 1
ATOM 2230 C C . LYS A 1 274 ? -40.415 -18.061 -9.622 1.00 73.25 274 LYS A C 1
ATOM 2232 O O . LYS A 1 274 ? -39.681 -18.252 -8.668 1.00 73.25 274 LYS A O 1
ATOM 2237 N N . ILE A 1 275 ? -41.421 -17.190 -9.570 1.00 68.88 275 ILE A N 1
ATOM 2238 C CA . ILE A 1 275 ? -41.722 -16.419 -8.346 1.00 68.88 275 ILE A CA 1
ATOM 2239 C C . ILE A 1 275 ? -42.705 -17.135 -7.408 1.00 68.88 275 ILE A C 1
ATOM 2241 O O . ILE A 1 275 ? -42.664 -16.937 -6.199 1.00 68.88 275 ILE A O 1
ATOM 2245 N N . SER A 1 276 ? -43.533 -18.030 -7.956 1.00 72.38 276 SER A N 1
ATOM 2246 C CA . SER A 1 276 ? -44.512 -18.819 -7.201 1.00 72.38 276 SER A CA 1
ATOM 2247 C C . SER A 1 276 ? -43.861 -19.559 -6.019 1.00 72.38 276 SER A C 1
ATOM 2249 O O . SER A 1 276 ? -42.801 -20.179 -6.177 1.00 72.38 276 SER A O 1
ATOM 2251 N N . GLY A 1 277 ? -44.479 -19.441 -4.838 1.00 69.62 277 GLY A N 1
ATOM 2252 C CA . GLY A 1 277 ? -44.014 -20.034 -3.579 1.00 69.62 277 GLY A CA 1
ATOM 2253 C C . GLY A 1 277 ? -42.920 -19.253 -2.838 1.00 69.62 277 GLY A C 1
ATOM 2254 O O . GLY A 1 277 ? -42.405 -19.762 -1.852 1.00 69.62 277 GLY A O 1
ATOM 2255 N N . ARG A 1 278 ? -42.532 -18.051 -3.295 1.00 76.06 278 ARG A N 1
ATOM 2256 C CA . ARG A 1 278 ? -41.593 -17.156 -2.585 1.00 76.06 278 ARG A CA 1
ATOM 2257 C C . ARG A 1 278 ? -42.338 -16.014 -1.903 1.00 76.06 278 ARG A C 1
ATOM 2259 O O . ARG A 1 278 ? -43.300 -15.491 -2.451 1.00 76.06 278 ARG A O 1
ATOM 2266 N N . ILE A 1 279 ? -41.841 -15.610 -0.742 1.00 77.69 279 ILE A N 1
ATOM 2267 C CA . ILE A 1 279 ? -42.410 -14.570 0.116 1.00 77.69 279 ILE A CA 1
ATOM 2268 C C . ILE A 1 279 ? -41.920 -13.178 -0.305 1.00 77.69 279 ILE A C 1
ATOM 2270 O O . ILE A 1 279 ? -42.694 -12.229 -0.255 1.00 77.69 279 ILE A O 1
ATOM 2274 N N . HIS A 1 280 ? -40.655 -13.037 -0.729 1.00 76.50 280 HIS A N 1
ATOM 2275 C CA . HIS A 1 280 ? -40.054 -11.718 -0.979 1.00 76.50 280 HIS A CA 1
ATOM 2276 C C . HIS A 1 280 ? -39.628 -11.482 -2.433 1.00 76.50 280 HIS A C 1
ATOM 2278 O O . HIS A 1 280 ? -40.144 -10.592 -3.101 1.00 76.50 280 HIS A O 1
ATOM 2284 N N . CYS A 1 281 ? -38.642 -12.232 -2.924 1.00 76.31 281 CYS A N 1
ATOM 2285 C CA . CYS A 1 281 ? -38.036 -12.029 -4.246 1.00 76.31 281 CYS A CA 1
ATOM 2286 C C . CYS A 1 281 ? -37.405 -13.333 -4.758 1.00 76.31 281 CYS A C 1
ATOM 2288 O O . CYS A 1 281 ? -37.593 -14.393 -4.158 1.00 76.31 281 CYS A O 1
ATOM 2290 N N . TYR A 1 282 ? -36.640 -13.301 -5.854 1.00 81.50 282 TYR A N 1
ATOM 2291 C CA . TYR A 1 282 ? -35.874 -14.472 -6.290 1.00 81.50 282 TYR A CA 1
ATOM 2292 C C . TYR A 1 282 ? -34.824 -14.878 -5.247 1.00 81.50 282 TYR A C 1
ATOM 2294 O O . TYR A 1 282 ? -34.143 -14.038 -4.669 1.00 81.50 282 TYR A O 1
ATOM 2302 N N . CYS A 1 283 ? -34.631 -16.184 -5.039 1.00 80.62 283 CYS A N 1
ATOM 2303 C CA . CYS A 1 283 ? -33.755 -16.687 -3.975 1.00 80.62 283 CYS A CA 1
ATOM 2304 C C . CYS A 1 283 ? -32.292 -16.223 -4.087 1.00 80.62 283 CYS A C 1
ATOM 2306 O O . CYS A 1 283 ? -31.673 -15.983 -3.057 1.00 80.62 283 CYS A O 1
ATOM 2308 N N . HIS A 1 284 ? -31.750 -16.052 -5.298 1.00 78.69 284 HIS A N 1
ATOM 2309 C CA . HIS A 1 284 ? -30.382 -15.548 -5.490 1.00 78.69 284 HIS A CA 1
ATOM 2310 C C . HIS A 1 284 ? -30.222 -14.057 -5.123 1.00 78.69 284 HIS A C 1
ATOM 2312 O O . HIS A 1 284 ? -29.106 -13.593 -4.900 1.00 78.69 284 HIS A O 1
ATOM 2318 N N . GLN A 1 285 ? -31.329 -13.310 -5.038 1.00 80.00 285 GLN A N 1
ATOM 2319 C CA . GLN A 1 285 ? -31.375 -11.912 -4.587 1.00 80.00 285 GLN A CA 1
ATOM 2320 C C . GLN A 1 285 ? -31.819 -11.787 -3.123 1.00 80.00 285 GLN A C 1
ATOM 2322 O O . GLN A 1 285 ? -31.702 -10.717 -2.530 1.00 80.00 285 GLN A O 1
ATOM 2327 N N . TYR A 1 286 ? -32.326 -12.869 -2.533 1.00 82.06 286 TYR A N 1
ATOM 2328 C CA . TYR A 1 286 ? -32.844 -12.874 -1.176 1.00 82.06 286 TYR A CA 1
ATOM 2329 C C . TYR A 1 286 ? -31.728 -12.883 -0.125 1.00 82.06 286 TYR A C 1
ATOM 2331 O O . TYR A 1 286 ? -30.743 -13.621 -0.222 1.00 82.06 286 TYR A O 1
ATOM 2339 N N . LYS A 1 287 ? -31.943 -12.096 0.931 1.00 88.50 287 LYS A N 1
ATOM 2340 C CA . LYS A 1 287 ? -31.201 -12.117 2.192 1.00 88.50 287 LYS A CA 1
ATOM 2341 C C . LYS A 1 287 ? -32.225 -12.175 3.326 1.00 88.50 287 LYS A C 1
ATOM 2343 O O . LYS A 1 287 ? -33.152 -11.367 3.339 1.00 88.50 287 LYS A O 1
ATOM 2348 N N . SER A 1 288 ? -32.060 -13.099 4.275 1.00 90.25 288 SER A N 1
ATOM 2349 C CA . SER A 1 288 ? -32.928 -13.125 5.460 1.00 90.25 288 SER A CA 1
ATOM 2350 C C . SER A 1 288 ? -32.710 -11.902 6.346 1.00 90.25 288 SER A C 1
ATOM 2352 O O . SER A 1 288 ? -31.686 -11.216 6.252 1.00 90.25 288 SER A O 1
ATOM 2354 N N . LYS A 1 289 ? -33.644 -11.668 7.275 1.00 85.44 289 LYS A N 1
ATOM 2355 C CA . LYS A 1 289 ? -33.441 -10.693 8.349 1.00 85.44 289 LYS A CA 1
ATOM 2356 C C . LYS A 1 289 ? -32.124 -11.015 9.084 1.00 85.44 289 LYS A C 1
ATOM 2358 O O . LYS A 1 289 ? -31.931 -12.176 9.459 1.00 85.44 289 LYS A O 1
ATOM 2363 N N . PRO A 1 290 ? -31.211 -10.040 9.242 1.00 90.19 290 PRO A N 1
ATOM 2364 C CA . PRO A 1 290 ? -29.934 -10.274 9.901 1.00 90.19 290 PRO A CA 1
ATOM 2365 C C . PRO A 1 290 ? -30.094 -10.447 11.415 1.00 90.19 290 PRO A C 1
ATOM 2367 O O . PRO A 1 290 ? -30.950 -9.819 12.040 1.00 90.19 290 PRO A O 1
ATOM 2370 N N . ILE A 1 291 ? -29.231 -11.277 11.999 1.00 90.12 291 ILE A N 1
ATOM 2371 C CA . ILE A 1 291 ? -29.054 -11.452 13.441 1.00 90.12 291 ILE A CA 1
ATOM 2372 C C . ILE A 1 291 ? -27.680 -10.910 13.828 1.00 90.12 291 ILE A C 1
ATOM 2374 O O . ILE A 1 291 ? -26.668 -11.306 13.253 1.00 90.12 291 ILE A O 1
ATOM 2378 N N . GLN A 1 292 ? -27.634 -10.033 14.827 1.00 86.56 292 GLN A N 1
ATOM 2379 C CA . GLN A 1 292 ? -26.376 -9.503 15.342 1.00 86.56 292 GLN A CA 1
ATOM 2380 C C . GLN A 1 292 ? -25.650 -10.557 16.188 1.00 86.56 292 GLN A C 1
ATOM 2382 O O . GLN A 1 292 ? -26.215 -11.092 17.149 1.00 86.56 292 GLN A O 1
ATOM 2387 N N . LEU A 1 293 ? -24.385 -10.825 15.863 1.00 79.38 293 LEU A N 1
ATOM 2388 C CA . LEU A 1 293 ? -23.501 -11.653 16.679 1.00 79.38 293 LEU A CA 1
ATOM 2389 C C . LEU A 1 293 ? -22.762 -10.797 17.726 1.00 79.38 293 LEU A C 1
ATOM 2391 O O . LEU A 1 293 ? -22.390 -9.653 17.436 1.00 79.38 293 LEU A O 1
ATOM 2395 N N . PRO A 1 294 ? -22.526 -11.316 18.946 1.00 71.69 294 PRO A N 1
ATOM 2396 C CA . PRO A 1 294 ? -21.643 -10.673 19.915 1.00 71.69 294 PRO A CA 1
ATOM 2397 C C . PRO A 1 294 ? -20.203 -10.594 19.391 1.00 71.69 294 PRO A C 1
ATOM 2399 O O . PRO A 1 294 ? -19.718 -11.511 18.734 1.00 71.69 294 PRO A O 1
ATOM 2402 N N . LYS A 1 295 ? -19.493 -9.517 19.754 1.00 55.09 295 LYS A N 1
ATOM 2403 C CA . LYS A 1 295 ? -18.106 -9.244 19.324 1.00 55.09 295 LYS A CA 1
ATOM 2404 C C . LYS A 1 295 ? -17.086 -10.328 19.718 1.00 55.09 295 LYS A C 1
ATOM 2406 O O . LYS A 1 295 ? -16.019 -10.368 19.136 1.00 55.09 295 LYS A O 1
ATOM 2411 N N . LEU A 1 296 ? -17.414 -11.187 20.688 1.00 47.91 296 LEU A N 1
ATOM 2412 C CA . LEU A 1 296 ? -16.566 -12.285 21.178 1.00 47.91 296 LEU A CA 1
ATOM 2413 C C . LEU A 1 296 ? -16.649 -13.567 20.329 1.00 47.91 296 LEU A C 1
ATOM 2415 O O . LEU A 1 296 ? -15.855 -14.476 20.541 1.00 47.91 296 LEU A O 1
ATOM 2419 N N . LEU A 1 297 ? -17.574 -13.655 19.363 1.00 48.44 297 LEU A N 1
ATOM 2420 C CA . LEU A 1 297 ? -17.615 -14.749 18.385 1.00 48.44 297 LEU A CA 1
ATOM 2421 C C . LEU A 1 297 ? -16.696 -14.435 17.201 1.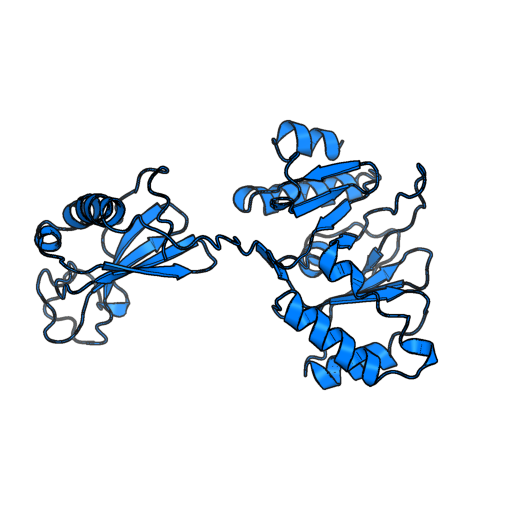00 48.44 297 LEU A C 1
ATOM 2423 O O . LEU A 1 297 ? -17.124 -14.420 16.044 1.00 48.44 297 LEU A O 1
ATOM 2427 N N . ASP A 1 298 ? -15.420 -14.179 17.479 1.00 41.72 298 ASP A N 1
ATOM 2428 C CA . ASP A 1 298 ? -14.416 -14.178 16.426 1.00 41.72 298 ASP A CA 1
ATOM 2429 C C . ASP A 1 298 ? -14.183 -15.623 15.994 1.00 41.72 298 ASP A C 1
ATOM 2431 O O . ASP A 1 298 ? -13.398 -16.379 16.558 1.00 41.72 298 ASP A O 1
ATOM 2435 N N . VAL A 1 299 ? -14.958 -16.017 14.984 1.00 42.22 299 VAL A N 1
ATOM 2436 C CA . VAL A 1 299 ? -14.835 -17.283 14.267 1.00 42.22 299 VAL A CA 1
ATOM 2437 C C . VAL A 1 299 ? -13.439 -17.364 13.643 1.00 42.22 299 VAL A C 1
ATOM 2439 O O . VAL A 1 299 ? -13.247 -16.967 12.491 1.00 42.22 299 VAL A O 1
ATOM 2442 N N . HIS A 1 300 ? -12.444 -17.814 14.394 1.00 34.16 300 HIS A N 1
ATOM 2443 C CA . HIS A 1 300 ? -11.208 -18.307 13.810 1.00 34.16 300 HIS A CA 1
ATOM 2444 C C . HIS A 1 300 ? -11.566 -19.612 13.095 1.00 34.16 300 HIS A C 1
ATOM 2446 O O . HIS A 1 300 ? -11.946 -20.595 13.721 1.00 34.16 300 HIS A O 1
ATOM 2452 N N . SER A 1 301 ? -11.553 -19.576 11.766 1.00 29.36 301 SER A N 1
ATOM 2453 C CA . SER A 1 301 ? -11.802 -20.731 10.897 1.00 29.36 301 SER A CA 1
ATOM 2454 C C . SER A 1 301 ? -10.572 -20.867 10.005 1.00 29.36 301 SER A C 1
ATOM 2456 O O . SER A 1 301 ? -10.219 -19.900 9.333 1.00 29.36 301 SER A O 1
ATOM 2458 N N . SER A 1 302 ? -9.749 -21.884 10.277 1.00 29.33 302 SER A N 1
ATOM 2459 C CA . SER A 1 302 ? -9.759 -23.214 9.632 1.00 29.33 302 SER A CA 1
ATOM 2460 C C . SER A 1 302 ? -8.861 -23.209 8.406 1.00 29.33 302 SER A C 1
ATOM 2462 O O . SER A 1 302 ? -9.292 -22.643 7.380 1.00 29.33 302 SER A O 1
#

Radius of gyration: 24.68 Å; chains: 1; bounding box: 70×55×42 Å